Protein AF-A0A8T2KSL7-F1 (afdb_monomer)

Solvent-accessible surface area (backbone atoms only — not comparable to full-atom values): 16841 Å² total; per-residue (Å²): 129,83,79,73,50,65,48,75,27,77,45,75,67,45,47,53,53,37,51,78,67,63,36,45,74,36,62,51,46,41,26,44,71,48,88,28,58,67,26,35,48,29,31,31,74,92,48,35,54,57,31,41,45,75,50,64,26,68,47,74,61,50,46,53,21,39,51,73,52,65,38,47,72,48,98,51,56,54,30,55,72,49,86,28,48,63,30,31,51,28,37,29,67,67,87,54,89,44,49,54,31,29,71,46,67,43,47,42,63,44,66,83,59,45,47,62,42,47,75,68,68,33,46,59,50,40,40,52,49,27,42,74,43,92,25,49,61,17,36,50,31,40,29,53,78,60,73,48,26,39,37,47,69,43,56,39,69,52,63,88,51,41,32,61,38,45,71,73,44,38,44,71,40,48,45,53,41,41,40,71,35,89,59,91,46,63,58,20,33,46,31,36,26,45,28,68,55,74,66,45,59,57,80,72,84,70,88,58,97,68,95,58,96,59,92,66,85,82,64,71,98,77,37,21,20,31,41,46,71,46,69,26,65,46,72,68,44,47,53,51,39,49,75,68,58,36,46,74,33,93,34,68,39,36,53,64,93,60,90,54,59,18,32,49,28,36,25,64,26,77,63,70,51,28,37,51,65,40,68,30,68,39,68,66,44,49,49,45,30,48,77,68,69,48,52,59,39,88,56,65,48,18,91,69,33,52,43,29,31,43,36,47,72

Structure (mmCIF, N/CA/C/O backbone):
data_AF-A0A8T2KSL7-F1
#
_entry.id   AF-A0A8T2KSL7-F1
#
loop_
_atom_site.group_PDB
_atom_site.id
_atom_site.type_symbol
_atom_site.label_atom_id
_atom_site.label_alt_id
_atom_site.label_comp_id
_atom_site.label_asym_id
_atom_site.label_entity_id
_atom_site.label_seq_id
_atom_site.pdbx_PDB_ins_code
_atom_site.Cartn_x
_atom_site.Cartn_y
_atom_site.Cartn_z
_atom_site.occupancy
_atom_site.B_iso_or_equiv
_atom_site.auth_seq_id
_atom_site.auth_comp_id
_atom_site.auth_asym_id
_atom_site.auth_atom_id
_atom_site.pdbx_PDB_model_num
ATOM 1 N N . MET A 1 1 ? -23.878 15.851 11.763 1.00 43.25 1 MET A N 1
ATOM 2 C CA . MET A 1 1 ? -22.669 15.301 11.114 1.00 43.25 1 MET A CA 1
ATOM 3 C C . MET A 1 1 ? -22.841 13.797 11.059 1.00 43.25 1 MET A C 1
ATOM 5 O O . MET A 1 1 ? -23.191 13.226 12.086 1.00 43.25 1 MET A O 1
ATOM 9 N N . SER A 1 2 ? -22.699 13.174 9.890 1.00 61.59 2 SER A N 1
ATOM 10 C CA . SER A 1 2 ? -22.631 11.712 9.802 1.00 61.59 2 SER A CA 1
ATOM 11 C C . SER A 1 2 ? -21.403 11.228 10.573 1.00 61.59 2 SER A C 1
ATOM 13 O O . SER A 1 2 ? -20.347 11.852 10.492 1.00 61.59 2 SER A O 1
ATOM 15 N N . ASP A 1 3 ? -21.540 10.150 11.343 1.00 79.12 3 ASP A N 1
ATOM 16 C CA . ASP A 1 3 ? -20.379 9.518 11.975 1.00 79.12 3 ASP A CA 1
ATOM 17 C C . ASP A 1 3 ? -19.369 9.077 10.893 1.00 79.12 3 ASP A C 1
ATOM 19 O O . ASP A 1 3 ? -19.775 8.613 9.826 1.00 79.12 3 ASP A O 1
ATOM 23 N N . ALA A 1 4 ? -18.068 9.194 11.176 1.00 88.75 4 ALA A N 1
ATOM 24 C CA . ALA A 1 4 ? -17.005 8.745 10.272 1.00 88.75 4 ALA A CA 1
ATOM 25 C C . ALA A 1 4 ? -17.076 7.221 10.041 1.00 88.75 4 ALA A C 1
ATOM 27 O O . ALA A 1 4 ? -17.412 6.481 10.962 1.00 88.75 4 ALA A O 1
ATOM 28 N N . VAL A 1 5 ? -16.744 6.740 8.838 1.00 94.94 5 VAL A N 1
ATOM 29 C CA . VAL A 1 5 ? -16.884 5.310 8.486 1.00 94.94 5 VAL A CA 1
ATOM 30 C C . VAL A 1 5 ? -15.864 4.439 9.216 1.00 94.94 5 VAL A C 1
ATOM 32 O O . VAL A 1 5 ? -16.214 3.357 9.687 1.00 94.94 5 VAL A O 1
ATOM 35 N N . ILE A 1 6 ? -14.627 4.926 9.329 1.00 97.25 6 ILE A N 1
ATOM 36 C CA . ILE A 1 6 ? -13.526 4.283 10.051 1.00 97.25 6 ILE A CA 1
ATOM 37 C C . ILE A 1 6 ? -13.205 5.119 11.296 1.00 97.25 6 ILE A C 1
ATOM 39 O O . ILE A 1 6 ? -13.216 6.351 11.251 1.00 97.25 6 ILE A O 1
ATOM 43 N N . GLN A 1 7 ? -12.940 4.444 12.411 1.00 97.31 7 GLN A N 1
ATOM 44 C CA . GLN A 1 7 ? -12.563 5.020 13.701 1.00 97.31 7 GLN A CA 1
ATOM 45 C C . GLN A 1 7 ? -11.351 4.280 14.275 1.00 97.31 7 GLN A C 1
ATOM 47 O O . GLN A 1 7 ? -11.100 3.126 13.931 1.00 97.31 7 GLN A O 1
ATOM 52 N N . ILE A 1 8 ? -10.635 4.936 15.188 1.00 97.50 8 ILE A N 1
ATOM 53 C CA . ILE A 1 8 ? -9.489 4.365 15.901 1.00 97.50 8 ILE A CA 1
ATOM 54 C C . ILE A 1 8 ? -9.737 4.497 17.401 1.00 97.50 8 ILE A C 1
ATOM 56 O O . ILE A 1 8 ? -10.010 5.600 17.885 1.00 97.50 8 ILE A O 1
ATOM 60 N N . SER A 1 9 ? -9.662 3.389 18.140 1.00 96.88 9 SER A N 1
ATOM 61 C CA . SER A 1 9 ? -9.730 3.413 19.606 1.00 96.88 9 SER A CA 1
ATOM 62 C C . SER A 1 9 ? -8.332 3.490 20.197 1.00 96.88 9 SER A C 1
ATOM 64 O O . SER A 1 9 ? -7.480 2.688 19.827 1.00 96.88 9 SER A O 1
ATOM 66 N N . ILE A 1 10 ? -8.134 4.407 21.146 1.00 94.94 10 ILE A N 1
ATOM 67 C CA . ILE A 1 10 ? -6.888 4.559 21.924 1.00 94.94 10 ILE A CA 1
ATOM 68 C C . ILE A 1 10 ? -7.105 4.280 23.417 1.00 94.94 10 ILE A C 1
ATOM 70 O O . ILE A 1 10 ? -6.237 4.530 24.255 1.00 94.94 10 ILE A O 1
ATOM 74 N N . SER A 1 11 ? -8.315 3.850 23.771 1.00 94.50 11 SER A N 1
ATOM 75 C CA . SER A 1 11 ? -8.742 3.634 25.143 1.00 94.50 11 SER A CA 1
ATOM 76 C C . SER A 1 11 ? -9.906 2.639 25.206 1.00 94.50 11 SER A C 1
ATOM 78 O O . SER A 1 11 ? -10.684 2.544 24.250 1.00 94.50 11 SER A O 1
ATOM 80 N N . PRO A 1 12 ? -10.102 1.952 26.345 1.00 95.12 12 PRO A N 1
ATOM 81 C CA . PRO A 1 12 ? -11.282 1.115 26.559 1.00 95.12 12 PRO A CA 1
ATOM 82 C C . PRO A 1 12 ? -12.609 1.877 26.415 1.00 95.12 12 PRO A C 1
ATOM 84 O O . PRO A 1 12 ? -13.602 1.304 25.968 1.00 95.12 12 PRO A O 1
ATOM 87 N N . GLN A 1 13 ? -12.631 3.173 26.747 1.00 96.81 13 GLN A N 1
ATOM 88 C CA . GLN A 1 13 ? -13.811 4.030 26.594 1.00 96.81 13 GLN A CA 1
ATOM 89 C C . GLN A 1 13 ? -14.174 4.247 25.119 1.00 96.81 13 GLN A C 1
ATOM 91 O O . GLN A 1 13 ? -15.356 4.244 24.770 1.00 96.81 13 GLN A O 1
ATOM 96 N N . ASP A 1 14 ? -13.177 4.404 24.242 1.00 96.69 14 ASP A N 1
ATOM 97 C CA . ASP A 1 14 ? -13.413 4.465 22.797 1.00 96.69 14 ASP A CA 1
ATOM 98 C C . ASP A 1 14 ? -13.982 3.139 22.285 1.00 96.69 14 ASP A C 1
ATOM 100 O O . ASP A 1 14 ? -14.954 3.141 21.531 1.00 96.69 14 ASP A O 1
ATOM 104 N N . GLU A 1 15 ? -13.430 2.003 22.726 1.00 97.44 15 GLU A N 1
ATOM 105 C CA . GLU A 1 15 ? -13.948 0.690 22.337 1.00 97.44 15 GLU A CA 1
ATOM 106 C C . GLU A 1 15 ? -15.407 0.494 22.757 1.00 97.44 15 GLU A C 1
ATOM 108 O O . GLU A 1 15 ? -16.219 0.031 21.959 1.00 97.44 15 GLU A O 1
ATOM 113 N N . GLU A 1 16 ? -15.761 0.836 23.998 1.00 97.75 16 GLU A N 1
ATOM 114 C CA . GLU A 1 16 ? -17.141 0.751 24.485 1.00 97.75 16 GLU A CA 1
ATOM 115 C C . GLU A 1 16 ? -18.070 1.660 23.671 1.00 97.75 16 GLU A C 1
ATOM 117 O O . GLU A 1 16 ? -19.125 1.226 23.204 1.00 97.75 16 GLU A O 1
ATOM 122 N N . LYS A 1 17 ? -17.641 2.897 23.403 1.00 97.25 17 LYS A N 1
ATOM 123 C CA . LYS A 1 17 ? -18.367 3.838 22.543 1.00 97.25 17 LYS A CA 1
ATOM 124 C C . LYS A 1 17 ? -18.593 3.274 21.139 1.00 97.25 17 LYS A C 1
ATOM 126 O O . LYS A 1 17 ? -19.697 3.402 20.608 1.00 97.25 17 LYS A O 1
ATOM 131 N N . PHE A 1 18 ? -17.578 2.678 20.517 1.00 97.38 18 PHE A N 1
ATOM 132 C CA . PHE A 1 18 ? -17.686 2.128 19.164 1.00 97.38 18 PHE A CA 1
ATOM 133 C C . PHE A 1 18 ? -18.536 0.857 19.126 1.00 97.38 18 PHE A C 1
ATOM 135 O O . PHE A 1 18 ? -19.370 0.729 18.226 1.00 97.38 18 PHE A O 1
ATOM 142 N N . LYS A 1 19 ? -18.439 -0.012 20.141 1.00 97.19 19 LYS A N 1
ATOM 143 C CA . LYS A 1 19 ? -19.351 -1.156 20.332 1.00 97.19 19 LYS A CA 1
ATOM 144 C C . 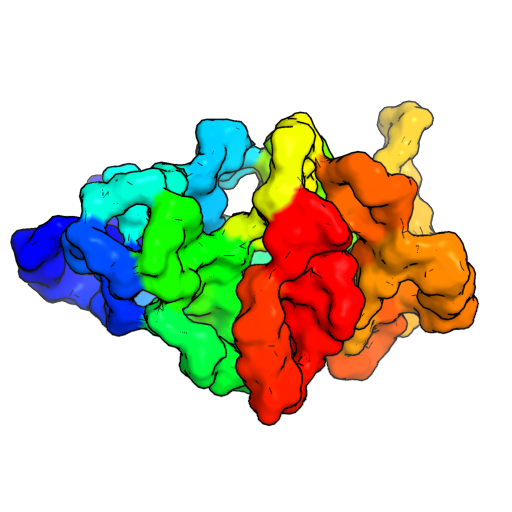LYS A 1 19 ? -20.807 -0.696 20.439 1.00 97.19 19 LYS A C 1
ATOM 146 O O . LYS A 1 19 ? -21.657 -1.204 19.712 1.00 97.19 19 LYS A O 1
ATOM 151 N N . ASN A 1 20 ? -21.083 0.316 21.264 1.00 97.06 20 ASN A N 1
ATOM 152 C CA . ASN A 1 20 ? -22.430 0.875 21.449 1.00 97.06 20 ASN A CA 1
ATOM 153 C C . ASN A 1 20 ? -22.981 1.545 20.181 1.00 97.06 20 ASN A C 1
ATOM 155 O O . ASN A 1 20 ? -24.191 1.646 20.008 1.00 97.06 20 ASN A O 1
ATOM 159 N N . LYS A 1 21 ? -22.098 1.989 19.281 1.00 96.12 21 LYS A N 1
ATOM 160 C CA . LYS A 1 21 ? -22.448 2.518 17.956 1.00 96.12 21 LYS A CA 1
ATOM 161 C C . LYS A 1 21 ? -22.409 1.462 16.840 1.00 96.12 21 LYS A C 1
ATOM 163 O O . LYS A 1 21 ? -22.437 1.837 15.670 1.00 96.12 21 LYS A O 1
ATOM 168 N N . HIS A 1 22 ? -22.341 0.176 17.190 1.00 96.19 22 HIS A N 1
ATOM 169 C CA . HIS A 1 22 ? -22.345 -0.962 16.264 1.00 96.19 22 HIS A CA 1
ATOM 170 C C . HIS A 1 22 ? -21.201 -0.976 15.237 1.00 96.19 22 HIS A C 1
ATOM 172 O O . HIS A 1 22 ? -21.341 -1.532 14.148 1.00 96.19 22 HIS A O 1
ATOM 178 N N . TYR A 1 23 ? -20.044 -0.406 15.579 1.00 98.06 23 TYR A N 1
ATOM 179 C CA . TYR A 1 23 ? -18.849 -0.585 14.760 1.00 98.06 23 TYR A CA 1
ATOM 180 C C . TYR A 1 23 ? -18.320 -2.016 14.884 1.00 98.06 23 TYR A C 1
ATOM 182 O O . TYR A 1 23 ? -18.341 -2.631 15.952 1.00 98.06 23 TYR A O 1
ATOM 190 N N . THR A 1 24 ? -17.772 -2.518 13.785 1.00 97.75 24 THR A N 1
ATOM 191 C CA . THR A 1 24 ? -17.033 -3.776 13.735 1.00 97.75 24 THR A CA 1
ATOM 192 C C . THR A 1 24 ? -15.571 -3.514 14.067 1.00 97.75 24 THR A C 1
ATOM 194 O O . THR A 1 24 ? -14.940 -2.651 13.459 1.00 97.75 24 THR A O 1
ATOM 197 N N . LYS A 1 25 ? -15.036 -4.261 15.035 1.00 98.06 25 LYS A N 1
ATOM 198 C CA . LYS A 1 25 ? -13.620 -4.223 15.407 1.00 98.06 25 LYS A CA 1
ATOM 199 C C . LYS A 1 25 ? -12.789 -5.029 14.414 1.00 98.06 25 LYS A C 1
ATOM 201 O O . LYS A 1 25 ? -13.089 -6.203 14.196 1.00 98.06 25 LYS A O 1
ATOM 206 N N . VAL A 1 26 ? -11.720 -4.444 13.891 1.00 98.12 26 VAL A N 1
ATOM 207 C CA . VAL A 1 26 ? -10.671 -5.184 13.183 1.00 98.12 26 VAL A CA 1
ATOM 208 C C . VAL A 1 26 ? -9.746 -5.801 14.231 1.00 98.12 26 VAL A C 1
ATOM 210 O O . VAL A 1 26 ? -9.319 -5.121 15.161 1.00 98.12 26 VAL A O 1
ATOM 213 N N . GLN A 1 27 ? -9.484 -7.104 14.134 1.00 96.62 27 GLN A N 1
ATOM 214 C CA . GLN A 1 27 ? -8.556 -7.770 15.052 1.00 96.62 27 GLN A CA 1
ATOM 215 C C . GLN A 1 27 ? -7.112 -7.429 14.681 1.00 96.62 27 GLN A C 1
ATOM 217 O O . GLN A 1 27 ? -6.788 -7.418 13.496 1.00 96.62 27 GLN A O 1
ATOM 222 N N . GLY A 1 28 ? -6.276 -7.209 15.697 1.00 94.94 28 GLY A N 1
ATOM 223 C CA . GLY A 1 28 ? -4.876 -6.800 15.567 1.00 94.94 28 GLY A CA 1
ATOM 224 C C . GLY A 1 28 ? -4.630 -5.458 16.253 1.00 94.94 28 GLY A C 1
ATOM 225 O O . GLY A 1 28 ? -5.373 -4.505 16.026 1.00 94.94 28 GLY A O 1
ATOM 226 N N . ASP A 1 29 ? -3.622 -5.415 17.122 1.00 95.25 29 ASP A N 1
ATOM 227 C CA . ASP A 1 29 ? -3.149 -4.185 17.758 1.00 95.25 29 ASP A CA 1
ATOM 228 C C . ASP A 1 29 ? -2.164 -3.481 16.826 1.00 95.25 29 ASP A C 1
ATOM 230 O O . ASP A 1 29 ? -1.177 -4.086 16.408 1.00 95.25 29 ASP A O 1
ATOM 234 N N . LEU A 1 30 ? -2.440 -2.218 16.502 1.00 95.38 30 LEU A N 1
ATOM 235 C CA . LEU A 1 30 ? -1.587 -1.424 15.624 1.00 95.38 30 LEU A CA 1
ATOM 236 C C . LEU A 1 30 ? -0.197 -1.176 16.215 1.00 95.38 30 LEU A C 1
ATOM 238 O O . LEU A 1 30 ? 0.737 -1.050 15.441 1.00 95.38 30 LEU A O 1
ATOM 242 N N . ASN A 1 31 ? -0.073 -1.181 17.547 1.00 94.38 31 ASN A N 1
ATOM 243 C CA . ASN A 1 31 ? 1.183 -0.990 18.277 1.00 94.38 31 ASN A CA 1
ATOM 244 C C . ASN A 1 31 ? 1.775 -2.317 18.787 1.00 94.38 31 ASN A C 1
ATOM 246 O O . ASN A 1 31 ? 2.587 -2.323 19.719 1.00 94.38 31 ASN A O 1
ATOM 250 N N . SER A 1 32 ? 1.351 -3.459 18.231 1.00 94.38 32 SER A N 1
ATOM 251 C CA . SER A 1 32 ? 1.818 -4.781 18.665 1.00 94.38 32 SER A CA 1
ATOM 252 C C . SER A 1 32 ? 3.346 -4.871 18.639 1.00 94.38 32 SER A C 1
ATOM 254 O O . SER A 1 32 ? 3.976 -4.441 17.683 1.00 94.38 32 SER A O 1
ATOM 256 N N . GLY A 1 33 ? 3.952 -5.439 19.681 1.00 92.50 33 GLY A N 1
ATOM 257 C CA . GLY A 1 33 ? 5.413 -5.561 19.783 1.00 92.50 33 GLY A CA 1
ATOM 258 C C . GLY A 1 33 ? 6.137 -4.287 20.235 1.00 92.50 33 GLY A C 1
ATOM 259 O O . GLY A 1 33 ? 7.343 -4.333 20.445 1.00 92.50 33 GLY A O 1
ATOM 260 N N . THR A 1 34 ? 5.427 -3.177 20.454 1.00 93.69 34 THR A N 1
ATOM 261 C CA . THR A 1 34 ? 6.002 -1.928 20.983 1.00 93.69 34 THR A CA 1
ATOM 262 C C . THR A 1 34 ? 5.675 -1.727 22.471 1.00 93.69 34 THR A C 1
ATOM 264 O O . THR A 1 34 ? 4.937 -2.499 23.086 1.00 93.69 34 THR A O 1
ATOM 267 N N . SER A 1 35 ? 6.204 -0.652 23.065 1.00 89.44 35 SER A N 1
ATOM 268 C CA . SER A 1 35 ? 5.812 -0.156 24.395 1.00 89.44 35 SER A CA 1
ATOM 269 C C . SER A 1 35 ? 4.546 0.720 24.381 1.00 89.44 35 SER A C 1
ATOM 271 O O . SER A 1 35 ? 4.087 1.159 25.442 1.00 89.44 35 SER A O 1
ATOM 273 N N . GLY A 1 36 ? 3.987 0.985 23.195 1.00 88.94 36 GLY A N 1
ATOM 274 C CA . GLY A 1 36 ? 2.805 1.811 22.991 1.00 88.94 36 GLY A CA 1
ATOM 275 C C . GLY A 1 36 ? 1.537 1.199 23.582 1.00 88.94 36 GLY A C 1
ATOM 276 O O . GLY A 1 36 ? 1.450 0.011 23.892 1.00 88.94 36 GLY A O 1
ATOM 277 N N . LYS A 1 37 ? 0.507 2.034 23.755 1.00 91.62 37 LYS A N 1
ATOM 278 C CA . LYS A 1 37 ? -0.811 1.540 24.179 1.00 91.62 37 LYS A CA 1
ATOM 279 C C . LYS A 1 37 ? -1.514 0.851 23.011 1.00 91.62 37 LYS A C 1
ATOM 281 O O . LYS A 1 37 ? -1.344 1.309 21.880 1.00 91.62 37 LYS A O 1
ATOM 286 N N . PRO A 1 38 ? -2.386 -0.137 23.280 1.00 92.69 38 PRO A N 1
ATOM 287 C CA . PRO A 1 38 ? -3.145 -0.775 22.223 1.00 92.69 38 PRO A CA 1
ATOM 288 C C . PRO A 1 38 ? -3.978 0.218 21.419 1.00 92.69 38 PRO A C 1
ATOM 290 O O . PRO A 1 38 ? -4.711 1.040 21.984 1.00 92.69 38 PRO A O 1
ATOM 293 N N . MET A 1 39 ? -3.883 0.110 20.099 1.00 95.62 39 MET A N 1
ATOM 294 C CA . MET A 1 39 ? -4.656 0.902 19.151 1.00 95.62 39 MET A CA 1
ATOM 295 C C . MET A 1 39 ? -5.363 -0.026 18.174 1.00 95.62 39 MET A C 1
ATOM 297 O O . MET A 1 39 ? -4.756 -0.933 17.620 1.00 95.62 39 MET A O 1
ATOM 301 N N . LEU A 1 40 ? -6.669 0.173 17.977 1.00 97.62 40 LEU A N 1
ATOM 302 C CA . LEU A 1 40 ? -7.500 -0.751 17.194 1.00 97.62 40 LEU A CA 1
ATOM 303 C C . LEU A 1 40 ? -8.320 0.007 16.154 1.00 97.62 40 LEU A C 1
ATOM 305 O O . LEU A 1 40 ? -8.849 1.088 16.433 1.00 97.62 40 LEU A O 1
ATOM 309 N N . ILE A 1 41 ? -8.466 -0.594 14.972 1.00 98.19 41 ILE A N 1
ATOM 310 C CA . ILE A 1 41 ? -9.305 -0.074 13.889 1.00 98.19 41 ILE A CA 1
ATOM 311 C C . ILE A 1 41 ? -10.740 -0.570 14.063 1.00 98.19 41 ILE A C 1
ATOM 313 O O . ILE A 1 41 ? -10.992 -1.740 14.357 1.00 98.19 41 ILE A O 1
ATOM 317 N N . TRP A 1 42 ? -11.692 0.327 13.832 1.00 98.31 42 TRP A N 1
ATOM 318 C CA . TRP A 1 42 ? -13.125 0.061 13.864 1.00 98.31 42 TRP A CA 1
ATOM 319 C C . TRP A 1 42 ? -13.779 0.594 12.593 1.00 98.31 42 TRP A C 1
ATOM 321 O O . TRP A 1 42 ? -13.425 1.678 12.134 1.00 98.31 42 TRP A O 1
ATOM 331 N N . TYR A 1 43 ? -14.765 -0.113 12.041 1.00 97.44 43 TYR A N 1
ATOM 332 C CA . TYR A 1 43 ? -15.502 0.362 10.865 1.00 97.44 43 TYR A CA 1
ATOM 333 C C . TYR A 1 43 ? -17.011 0.101 10.947 1.00 97.44 43 TYR A C 1
ATOM 335 O O . TYR A 1 43 ? -17.454 -0.871 11.560 1.00 97.44 43 TYR A O 1
ATOM 343 N N . LYS A 1 44 ? -17.817 0.955 10.306 1.00 95.12 44 LYS A N 1
ATOM 344 C CA . LYS A 1 44 ? -19.251 0.699 10.076 1.00 95.12 44 LYS A CA 1
ATOM 345 C C . LYS A 1 44 ? -19.434 -0.189 8.855 1.00 95.12 44 LYS A C 1
ATOM 347 O O . LYS A 1 44 ? -19.139 0.232 7.738 1.00 95.12 44 LYS A O 1
ATOM 352 N N . LYS A 1 45 ? -19.907 -1.420 9.054 1.00 92.69 45 LYS A N 1
ATOM 353 C CA . LYS A 1 45 ? -19.994 -2.430 7.987 1.00 92.69 45 LYS A CA 1
ATOM 354 C C . LYS A 1 45 ? -20.941 -2.011 6.864 1.00 92.69 45 LYS A C 1
ATOM 356 O O . LYS A 1 45 ? -20.634 -2.210 5.694 1.00 92.69 45 LYS A O 1
ATOM 361 N N . GLU A 1 46 ? -22.053 -1.385 7.220 1.00 90.88 46 GLU A N 1
ATOM 362 C CA . GLU A 1 46 ? -23.057 -0.854 6.301 1.00 90.88 46 GLU A CA 1
ATOM 363 C C . GLU A 1 46 ? -22.534 0.301 5.435 1.00 90.88 46 GLU A C 1
ATOM 365 O O . GLU A 1 46 ? -23.000 0.483 4.313 1.00 90.88 46 GLU A O 1
ATOM 370 N N . SER A 1 47 ? -21.532 1.039 5.924 1.00 93.00 47 SER A N 1
ATOM 371 C CA . SER A 1 47 ? -20.952 2.190 5.225 1.00 93.00 47 SER A CA 1
ATOM 372 C C . SER A 1 47 ? -19.594 1.897 4.592 1.00 93.00 47 SER A C 1
ATOM 374 O O . SER A 1 47 ? -19.141 2.686 3.774 1.00 93.00 47 SER A O 1
ATOM 376 N N . LEU A 1 48 ? -18.931 0.782 4.920 1.00 93.31 48 LEU A N 1
ATOM 377 C CA . LEU A 1 48 ? -17.576 0.498 4.427 1.00 93.31 48 LEU A CA 1
ATOM 378 C C . LEU A 1 48 ? -17.512 0.456 2.894 1.00 93.31 48 LEU A C 1
ATOM 380 O O . LEU A 1 48 ? -16.551 0.946 2.311 1.00 93.31 48 LEU A O 1
ATOM 384 N N . SER A 1 49 ? -18.577 -0.026 2.248 1.00 89.88 49 SER A N 1
ATOM 385 C CA . SER A 1 49 ? -18.680 -0.084 0.784 1.00 89.88 49 SER A CA 1
ATOM 386 C C . SER A 1 49 ? -18.664 1.283 0.086 1.00 89.88 49 SER A C 1
ATOM 388 O O . SER A 1 49 ? -18.415 1.341 -1.121 1.00 89.88 49 SER A O 1
ATOM 390 N N . SER A 1 50 ? -18.885 2.382 0.820 1.00 92.12 50 SER A N 1
ATOM 391 C CA . SER A 1 50 ? -18.719 3.733 0.283 1.00 92.12 50 SER A CA 1
ATOM 392 C C . SER A 1 50 ? -17.254 4.162 0.226 1.00 92.12 50 SER A C 1
ATOM 394 O O . SER A 1 50 ? -16.948 5.151 -0.432 1.00 92.12 50 SER A O 1
ATOM 396 N N . ILE A 1 51 ? -16.342 3.466 0.908 1.00 95.62 51 ILE A N 1
ATOM 397 C CA . ILE A 1 51 ? -14.907 3.749 0.885 1.00 95.62 51 ILE A CA 1
ATOM 398 C C . ILE A 1 51 ? -14.249 2.875 -0.177 1.00 95.62 51 ILE A C 1
ATOM 400 O O . ILE A 1 51 ? -14.517 1.678 -0.287 1.00 95.62 51 ILE A O 1
ATOM 404 N N . ASN A 1 52 ? -13.365 3.474 -0.962 1.00 94.75 52 ASN A N 1
ATOM 405 C CA . ASN A 1 52 ? -12.627 2.789 -2.027 1.00 94.75 52 ASN A CA 1
ATOM 406 C C . ASN A 1 52 ? -11.118 3.061 -1.963 1.00 94.75 52 ASN A C 1
ATOM 408 O O . ASN A 1 52 ? -10.337 2.282 -2.522 1.00 94.75 52 ASN A O 1
ATOM 412 N N . ARG A 1 53 ? -10.698 4.097 -1.219 1.00 95.88 53 ARG A N 1
ATOM 413 C CA . ARG A 1 53 ? -9.288 4.407 -0.968 1.00 95.88 53 ARG A CA 1
ATOM 414 C C . ARG A 1 53 ? -8.994 4.559 0.510 1.00 95.88 53 ARG A C 1
ATOM 416 O O . ARG A 1 53 ? -9.706 5.273 1.214 1.00 95.88 53 ARG A O 1
ATOM 423 N N . ILE A 1 54 ? -7.902 3.932 0.926 1.00 98.12 54 ILE A N 1
ATOM 424 C CA . ILE A 1 54 ? -7.219 4.177 2.191 1.00 98.12 54 ILE A CA 1
ATOM 425 C C . ILE A 1 54 ? -5.768 4.518 1.846 1.00 98.12 54 ILE A C 1
ATOM 427 O O . ILE A 1 54 ? -5.187 3.909 0.946 1.00 98.12 54 ILE A O 1
ATOM 431 N N . GLN A 1 55 ? -5.232 5.531 2.513 1.00 98.31 55 GLN A N 1
ATOM 432 C CA . GLN A 1 55 ? -3.858 6.008 2.388 1.00 98.31 55 GLN A CA 1
ATOM 433 C C . GLN A 1 55 ? -3.336 6.358 3.782 1.00 98.31 55 GLN A C 1
ATOM 435 O O . GLN A 1 55 ? -4.118 6.592 4.710 1.00 98.31 55 GLN A O 1
ATOM 440 N N . PHE A 1 56 ? -2.024 6.426 3.922 1.00 98.44 56 PHE A N 1
ATOM 441 C CA . PHE A 1 56 ? -1.352 6.817 5.149 1.00 98.44 56 PHE A CA 1
ATOM 442 C C . PHE A 1 56 ? -0.460 8.026 4.914 1.00 98.44 56 PHE A C 1
ATOM 444 O O . PHE A 1 56 ? -0.020 8.301 3.799 1.00 98.44 56 PHE A O 1
ATOM 451 N N . SER A 1 57 ? -0.186 8.761 5.983 1.00 98.12 57 SER A N 1
ATOM 452 C CA . SER A 1 57 ? 0.819 9.819 5.989 1.00 98.12 57 SER A CA 1
ATOM 453 C C . SER A 1 57 ? 1.728 9.655 7.193 1.00 98.12 57 SER A C 1
ATOM 455 O O . SER A 1 57 ? 1.230 9.545 8.310 1.00 98.12 57 SER A O 1
ATOM 457 N N . PHE A 1 58 ? 3.034 9.713 6.957 1.00 95.88 58 PHE A N 1
ATOM 458 C CA . PHE A 1 58 ? 4.073 9.785 7.992 1.00 95.88 58 PHE A CA 1
ATOM 459 C C . PHE A 1 58 ? 4.994 11.002 7.803 1.00 95.88 58 PHE A C 1
ATOM 461 O O . PHE A 1 58 ? 6.008 11.147 8.479 1.00 95.88 58 PHE A O 1
ATOM 468 N N . ARG A 1 59 ? 4.640 11.895 6.867 1.00 94.12 59 ARG A N 1
ATOM 469 C CA . ARG A 1 59 ? 5.311 13.176 6.624 1.00 94.12 59 ARG A CA 1
ATOM 470 C C . ARG A 1 59 ? 4.289 14.282 6.348 1.00 94.12 59 ARG A C 1
ATOM 472 O O . ARG A 1 59 ? 3.268 13.993 5.715 1.00 94.12 59 ARG A O 1
ATOM 479 N N . PRO A 1 60 ? 4.565 15.541 6.737 1.00 94.94 60 PRO A N 1
ATOM 480 C CA . PRO A 1 60 ? 3.675 16.672 6.464 1.00 94.94 60 PRO A CA 1
ATOM 481 C C . PRO A 1 60 ? 3.337 16.865 4.977 1.00 94.94 60 PRO A C 1
ATOM 483 O O . PRO A 1 60 ? 2.214 17.228 4.635 1.00 94.94 60 PRO A O 1
ATOM 486 N N . GLU A 1 61 ? 4.275 16.589 4.072 1.00 95.44 61 GLU A N 1
ATOM 487 C CA . GLU A 1 61 ? 4.078 16.741 2.628 1.00 95.44 61 GLU A CA 1
ATOM 488 C C . GLU A 1 61 ? 3.057 15.738 2.072 1.00 95.44 61 GLU A C 1
ATOM 490 O O . GLU A 1 61 ? 2.264 16.086 1.196 1.00 95.44 61 GLU A O 1
ATOM 495 N N . MET A 1 62 ? 3.014 14.523 2.631 1.00 96.88 62 MET A N 1
ATOM 496 C CA . MET A 1 62 ? 1.995 13.526 2.286 1.00 96.88 62 MET A CA 1
ATOM 497 C C . MET A 1 62 ? 0.604 14.001 2.723 1.00 96.88 62 MET A C 1
ATOM 499 O O . MET A 1 62 ? -0.365 13.821 1.985 1.00 96.88 62 MET A O 1
ATOM 503 N N . GLU A 1 63 ? 0.498 14.630 3.902 1.00 97.81 63 GLU A N 1
ATOM 504 C CA . GLU A 1 63 ? -0.765 15.203 4.388 1.00 97.81 63 GLU A CA 1
ATOM 505 C C . GLU A 1 63 ? -1.271 16.325 3.481 1.00 97.81 63 GLU A C 1
ATOM 507 O O . GLU A 1 63 ? -2.474 16.411 3.226 1.00 97.81 63 GLU A O 1
ATOM 512 N N . ALA A 1 64 ? -0.368 17.167 2.969 1.00 97.31 64 ALA A N 1
ATOM 513 C CA . ALA A 1 64 ? -0.723 18.252 2.060 1.00 97.31 64 ALA A CA 1
ATOM 514 C C . ALA A 1 64 ? -1.363 17.718 0.767 1.00 97.31 64 ALA A C 1
ATOM 516 O O . ALA A 1 64 ? -2.425 18.202 0.368 1.00 97.31 64 ALA A O 1
ATOM 517 N N . GLY A 1 65 ? -0.768 16.685 0.156 1.00 97.00 65 GLY A N 1
ATOM 518 C CA . GLY A 1 65 ? -1.313 16.034 -1.040 1.00 97.00 65 GLY A CA 1
ATOM 519 C C . GLY A 1 65 ? -2.670 15.366 -0.792 1.00 97.00 65 GLY A C 1
ATOM 520 O O . GLY A 1 65 ? -3.614 15.565 -1.557 1.00 97.00 65 GLY A O 1
ATOM 521 N N . LEU A 1 66 ? -2.804 14.628 0.315 1.00 98.06 66 LEU A N 1
ATOM 522 C CA . LEU A 1 66 ? -4.054 13.954 0.694 1.00 98.06 66 LEU A CA 1
ATOM 523 C C . LEU A 1 66 ? -5.180 14.949 1.013 1.00 98.06 66 LEU A C 1
ATOM 525 O O . LEU A 1 66 ? -6.315 14.761 0.570 1.00 98.06 66 LEU A O 1
ATOM 529 N N . THR A 1 67 ? -4.861 16.036 1.718 1.00 97.88 67 THR A N 1
ATOM 530 C CA . THR A 1 67 ? -5.807 17.122 2.018 1.00 97.88 67 THR A CA 1
ATOM 531 C C . THR A 1 67 ? -6.288 17.790 0.735 1.00 97.88 67 THR A C 1
ATOM 533 O O . THR A 1 67 ? -7.491 17.955 0.538 1.00 97.88 67 THR A O 1
ATOM 536 N N . ALA A 1 68 ? -5.366 18.137 -0.166 1.00 97.44 68 ALA A N 1
ATOM 537 C CA . ALA A 1 68 ? -5.701 18.758 -1.446 1.00 97.44 68 ALA A CA 1
ATOM 538 C C . ALA A 1 68 ? -6.518 17.827 -2.363 1.00 97.44 68 ALA A C 1
ATOM 540 O O . ALA A 1 68 ? -7.317 18.307 -3.167 1.00 97.44 68 ALA A O 1
ATOM 541 N N . ALA A 1 69 ? -6.366 16.509 -2.212 1.00 96.12 69 ALA A N 1
ATOM 542 C CA . ALA A 1 69 ? -7.164 15.490 -2.892 1.00 96.12 69 ALA A CA 1
ATOM 543 C C . ALA A 1 69 ? -8.477 15.127 -2.159 1.00 96.12 69 ALA A C 1
ATOM 545 O O . ALA A 1 69 ? -9.165 14.196 -2.571 1.00 96.12 69 ALA A O 1
ATOM 546 N N . ASN A 1 70 ? -8.858 15.863 -1.106 1.00 95.94 70 ASN A N 1
ATOM 547 C CA . ASN A 1 70 ? -10.092 15.680 -0.326 1.00 95.94 70 ASN A CA 1
ATOM 548 C C . ASN A 1 70 ? -10.215 14.335 0.412 1.00 95.94 70 ASN A C 1
ATOM 550 O O . ASN A 1 70 ? -11.326 13.861 0.670 1.00 95.94 70 ASN A O 1
ATOM 554 N N . PHE A 1 71 ? -9.096 13.721 0.798 1.00 97.38 71 PHE A N 1
ATOM 555 C CA . PHE A 1 71 ? -9.146 12.598 1.726 1.00 97.38 71 PH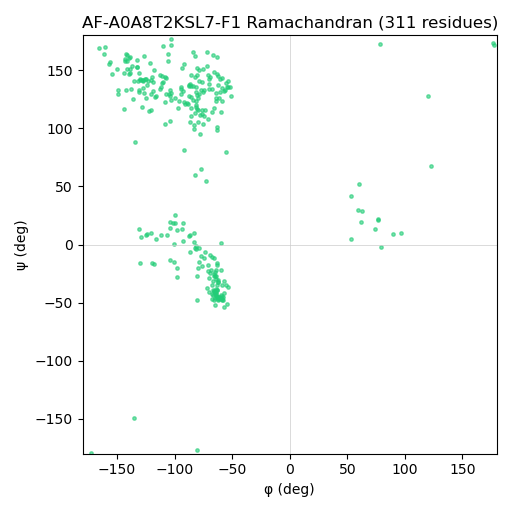E A CA 1
ATOM 556 C C . PHE A 1 71 ? -9.567 13.067 3.122 1.00 97.38 71 PHE A C 1
ATOM 558 O O . PHE A 1 71 ? -9.173 14.131 3.601 1.00 97.38 71 PHE A O 1
ATOM 565 N N . PHE A 1 72 ? -10.334 12.233 3.816 1.00 96.81 72 PHE A N 1
ATOM 566 C CA . PHE A 1 72 ? -10.700 12.451 5.206 1.00 96.81 72 PHE A CA 1
ATOM 567 C C . PHE A 1 72 ? -9.609 11.900 6.132 1.00 96.81 72 PHE A C 1
ATOM 569 O O . PHE A 1 72 ? -9.375 10.689 6.153 1.00 96.81 72 PHE A O 1
ATOM 576 N N . LYS A 1 73 ? -8.976 12.778 6.923 1.00 97.75 73 LYS A N 1
ATOM 577 C CA . LYS A 1 73 ? -8.021 12.402 7.976 1.00 97.75 73 LYS A CA 1
ATOM 578 C C . LYS A 1 73 ? -8.752 11.840 9.190 1.00 97.75 73 LYS A C 1
ATOM 580 O O . LYS A 1 73 ? -9.653 12.487 9.725 1.00 97.75 73 LYS A O 1
ATOM 585 N N . ILE A 1 74 ? -8.306 10.699 9.702 1.00 97.31 74 ILE A N 1
ATOM 586 C CA . ILE A 1 74 ? -8.588 10.328 11.089 1.00 97.31 74 ILE A CA 1
ATOM 587 C C . ILE A 1 74 ? -7.516 10.969 11.964 1.00 97.31 74 ILE A C 1
ATOM 589 O O . ILE A 1 74 ? -6.355 10.569 11.924 1.00 97.31 74 ILE A O 1
ATOM 593 N N . ASP A 1 75 ? -7.908 11.963 12.759 1.00 95.56 75 ASP A N 1
ATOM 594 C CA . ASP A 1 75 ? -6.997 12.734 13.612 1.00 95.56 75 ASP A CA 1
ATOM 595 C C . ASP A 1 75 ? -6.586 11.956 14.879 1.00 95.56 75 ASP A C 1
ATOM 597 O O . ASP A 1 75 ? -6.976 12.260 16.010 1.00 95.56 75 ASP A O 1
ATOM 601 N N . LYS A 1 76 ? -5.862 10.856 14.657 1.00 95.69 76 LYS A N 1
ATOM 602 C CA . LYS A 1 76 ? -5.276 9.965 15.659 1.00 95.69 76 LYS A CA 1
ATOM 603 C C . LYS A 1 76 ? -3.929 9.480 15.133 1.00 95.69 76 LYS A C 1
ATOM 605 O O . LYS A 1 76 ? -3.895 8.785 14.122 1.00 95.69 76 LYS A O 1
ATOM 610 N N . ASN A 1 77 ? -2.848 9.827 15.831 1.00 95.44 77 ASN A N 1
ATOM 611 C CA . ASN A 1 77 ? -1.535 9.249 15.555 1.00 95.44 77 ASN A CA 1
ATOM 612 C C . ASN A 1 77 ? -1.574 7.752 15.894 1.00 95.44 77 ASN A C 1
ATOM 614 O O . ASN A 1 77 ? -1.805 7.410 17.053 1.00 95.44 77 ASN A O 1
ATOM 618 N N . LEU A 1 78 ? -1.367 6.889 14.899 1.00 95.75 78 LEU A N 1
ATOM 619 C CA . LEU A 1 78 ? -1.430 5.433 15.042 1.00 95.75 78 LEU A CA 1
ATOM 620 C C . LEU A 1 78 ? -0.287 4.856 15.886 1.00 95.75 78 LEU A C 1
ATOM 622 O O . LEU A 1 78 ? -0.483 3.819 16.503 1.00 95.75 78 LEU A O 1
ATOM 626 N N . ASN A 1 79 ? 0.822 5.587 15.998 1.00 94.25 79 ASN A N 1
ATOM 627 C CA . ASN A 1 79 ? 1.996 5.258 16.809 1.00 94.25 79 ASN A CA 1
ATOM 628 C C . ASN A 1 79 ? 2.021 6.012 18.152 1.00 94.25 79 ASN A C 1
ATOM 630 O O . ASN A 1 79 ? 3.075 6.188 18.770 1.00 94.25 79 ASN A O 1
ATOM 634 N N . ALA A 1 80 ? 0.882 6.543 18.614 1.00 92.19 80 ALA A N 1
ATOM 635 C CA . ALA A 1 80 ? 0.845 7.366 19.820 1.00 92.19 80 ALA A CA 1
ATOM 636 C C . ALA A 1 80 ? 1.369 6.612 21.058 1.00 92.19 80 ALA A C 1
ATOM 638 O O . ALA A 1 80 ? 0.824 5.587 21.466 1.00 92.19 80 ALA A O 1
ATOM 639 N N . GLY A 1 81 ? 2.380 7.188 21.714 1.00 89.69 81 GLY A N 1
ATOM 640 C CA . GLY A 1 81 ? 3.023 6.588 22.886 1.00 89.69 81 GLY A CA 1
ATOM 641 C C . GLY A 1 81 ? 4.209 5.679 22.560 1.00 89.69 81 GLY A C 1
ATOM 642 O O . GLY A 1 81 ? 4.708 5.027 23.470 1.00 89.69 81 GLY A O 1
ATOM 643 N N . THR A 1 82 ? 4.651 5.657 21.303 1.00 92.88 82 THR A N 1
ATOM 644 C CA . THR A 1 82 ? 5.928 5.077 20.865 1.00 92.88 82 THR A CA 1
ATOM 645 C C . THR A 1 82 ? 6.892 6.191 20.434 1.00 92.88 82 THR A C 1
ATOM 647 O O . THR A 1 82 ? 6.479 7.346 20.297 1.00 92.88 82 THR A O 1
ATOM 650 N N . ASP A 1 83 ? 8.155 5.836 20.187 1.00 91.19 83 ASP A N 1
ATOM 651 C CA . ASP A 1 83 ? 9.171 6.735 19.616 1.00 91.19 83 ASP A CA 1
ATOM 652 C C . ASP A 1 83 ? 9.178 6.736 18.068 1.00 91.19 83 ASP A C 1
ATOM 654 O O . ASP A 1 83 ? 10.064 7.332 17.454 1.00 91.19 83 ASP A O 1
ATOM 658 N N . GLY A 1 84 ? 8.201 6.071 17.432 1.00 92.88 84 GLY A N 1
ATOM 659 C CA . GLY A 1 84 ? 8.109 5.933 15.978 1.00 92.88 84 GLY A CA 1
ATOM 660 C C . GLY A 1 84 ? 7.523 7.137 15.243 1.00 92.88 84 GLY A C 1
ATOM 661 O O . GLY A 1 84 ? 7.172 8.168 15.827 1.00 92.88 84 GLY A O 1
ATOM 662 N N . ASP A 1 85 ? 7.386 6.986 13.923 1.00 94.50 85 ASP A N 1
ATOM 663 C CA . ASP A 1 85 ? 6.865 8.042 13.051 1.00 94.50 85 ASP A CA 1
ATOM 664 C C . ASP A 1 85 ? 5.411 8.383 13.424 1.00 94.50 85 ASP A C 1
ATOM 666 O O . ASP A 1 85 ? 4.628 7.511 13.804 1.00 94.50 85 ASP A O 1
ATOM 670 N N . GLN A 1 86 ? 5.007 9.649 13.272 1.00 95.88 86 GLN A N 1
ATOM 671 C CA . GLN A 1 86 ? 3.601 10.029 13.429 1.00 95.88 86 GLN A CA 1
ATOM 672 C C . GLN A 1 86 ? 2.800 9.588 12.205 1.00 95.88 86 GLN A C 1
ATOM 674 O O . GLN A 1 86 ? 2.863 10.232 11.160 1.00 95.88 86 GLN A O 1
ATOM 679 N N . ILE A 1 87 ? 2.031 8.510 12.342 1.00 97.69 87 ILE A N 1
ATOM 680 C CA . ILE A 1 87 ? 1.263 7.930 11.237 1.00 97.69 87 ILE A CA 1
ATOM 681 C C . ILE A 1 87 ? -0.208 8.301 11.380 1.00 97.69 87 ILE A C 1
ATOM 683 O O . ILE A 1 87 ? -0.801 8.125 12.443 1.00 97.69 87 ILE A O 1
ATOM 687 N N . PHE A 1 88 ? -0.829 8.758 10.295 1.00 98.38 88 PHE A N 1
ATOM 688 C CA . PHE A 1 88 ? -2.269 9.018 10.243 1.00 98.38 88 PHE A CA 1
ATOM 689 C C . PHE A 1 88 ? -2.931 8.229 9.117 1.00 98.38 88 PHE A C 1
ATOM 691 O O . PHE A 1 88 ? -2.384 8.121 8.020 1.00 98.38 88 PHE A O 1
ATOM 698 N N . LEU A 1 89 ? -4.131 7.706 9.390 1.00 98.56 89 LEU A N 1
ATOM 699 C CA . LEU A 1 89 ? -4.980 7.050 8.396 1.00 98.56 89 LEU A CA 1
ATOM 700 C C . LEU A 1 89 ? -5.857 8.081 7.688 1.00 98.56 89 LEU A C 1
ATOM 702 O O . LEU A 1 89 ? -6.505 8.916 8.326 1.00 98.56 89 LEU A O 1
ATOM 706 N N . TRP A 1 90 ? -5.948 7.940 6.372 1.00 98.56 90 TRP A N 1
ATOM 707 C CA . TRP A 1 90 ? -6.792 8.740 5.502 1.00 98.56 90 TRP A CA 1
ATOM 708 C C . TRP A 1 90 ? -7.683 7.836 4.670 1.00 98.56 90 TRP A C 1
ATOM 710 O O . TRP A 1 90 ? -7.250 6.779 4.212 1.00 98.56 90 TRP A O 1
ATOM 720 N N . TYR A 1 91 ? -8.923 8.247 4.435 1.00 97.50 91 TYR A N 1
ATOM 721 C CA . TYR A 1 91 ? -9.812 7.507 3.548 1.00 97.50 91 TYR A CA 1
ATOM 722 C C . TYR A 1 91 ? -10.670 8.428 2.690 1.00 97.50 91 TYR A C 1
ATOM 724 O O . TYR A 1 91 ? -10.905 9.586 3.029 1.00 97.50 91 TYR A O 1
ATOM 732 N N . MET A 1 92 ? -11.151 7.903 1.568 1.00 94.62 92 MET A N 1
ATOM 733 C CA . MET A 1 92 ? -11.998 8.648 0.643 1.00 94.62 92 MET A CA 1
ATOM 734 C C . MET A 1 92 ? -13.064 7.748 0.016 1.00 94.62 92 MET A C 1
ATOM 736 O O . MET A 1 92 ? -12.843 6.562 -0.250 1.00 94.62 92 MET A O 1
ATOM 740 N N . SER A 1 93 ? -14.217 8.357 -0.251 1.00 91.69 93 SER A N 1
ATOM 741 C CA . SER A 1 93 ? -15.215 7.863 -1.197 1.00 91.69 93 SER A CA 1
ATOM 742 C C . SER A 1 93 ? -14.934 8.471 -2.570 1.00 91.69 93 SER A C 1
ATOM 744 O O . SER A 1 93 ? -15.513 9.484 -2.950 1.00 91.69 93 SER A O 1
ATOM 746 N N . GLY A 1 94 ? -13.980 7.885 -3.286 1.00 80.19 94 GLY A N 1
ATOM 747 C CA . GLY A 1 94 ? -13.649 8.223 -4.665 1.00 80.19 94 GLY A CA 1
ATOM 748 C C . GLY A 1 94 ? -14.803 7.949 -5.629 1.00 80.19 94 GLY A C 1
ATOM 749 O O . GLY A 1 94 ? -15.744 7.218 -5.312 1.00 80.19 94 GLY A O 1
ATOM 750 N N . THR A 1 95 ? -14.736 8.576 -6.799 1.00 78.31 95 THR A N 1
ATOM 751 C CA . THR A 1 95 ? -15.804 8.589 -7.815 1.00 78.31 95 THR A CA 1
ATOM 752 C C . THR A 1 95 ? -15.310 8.210 -9.214 1.00 78.31 95 THR A C 1
ATOM 754 O O . THR A 1 95 ? -16.063 8.295 -10.181 1.00 78.31 95 THR A O 1
ATOM 757 N N . THR A 1 96 ? -14.049 7.799 -9.341 1.00 82.25 96 THR A N 1
ATOM 758 C CA . THR A 1 96 ? -13.436 7.411 -10.616 1.00 82.25 96 THR A CA 1
ATOM 759 C C . THR A 1 96 ? -13.784 5.968 -10.985 1.00 82.25 96 THR A C 1
ATOM 761 O O . THR A 1 96 ? -14.157 5.165 -10.135 1.00 82.25 96 THR A O 1
ATOM 764 N N . GLU A 1 97 ? -13.608 5.599 -12.255 1.00 81.56 97 GLU A N 1
ATOM 765 C CA . GLU A 1 97 ? -13.789 4.211 -12.715 1.00 81.56 97 GLU A CA 1
ATOM 766 C C . GLU A 1 97 ? -12.795 3.216 -12.080 1.00 81.56 97 GLU A C 1
ATOM 768 O O . GLU A 1 97 ? -13.033 2.009 -12.068 1.00 81.56 97 GLU A O 1
ATOM 773 N N . PHE A 1 98 ? -11.704 3.731 -11.508 1.00 85.38 98 PHE A N 1
ATOM 774 C CA . PHE A 1 98 ? -10.658 2.966 -10.830 1.00 85.38 98 PHE A CA 1
ATOM 775 C C . PHE A 1 98 ? -10.979 2.705 -9.345 1.00 85.38 98 PHE A C 1
ATOM 777 O O . PHE A 1 98 ? -10.257 1.977 -8.660 1.00 85.38 98 PHE A O 1
ATOM 784 N N . ASP A 1 99 ? -12.064 3.295 -8.832 1.00 89.50 99 ASP A N 1
ATOM 785 C CA . ASP A 1 99 ? -12.474 3.194 -7.437 1.00 89.50 99 ASP A CA 1
ATOM 786 C C . ASP A 1 99 ? -13.332 1.956 -7.183 1.00 89.50 99 ASP A C 1
ATOM 788 O O . ASP A 1 99 ? -14.520 1.900 -7.502 1.00 89.50 99 ASP A O 1
ATOM 792 N N . VAL A 1 100 ? -12.727 0.958 -6.542 1.00 93.31 100 VAL A N 1
ATOM 793 C CA . VAL A 1 100 ? -13.394 -0.301 -6.197 1.00 93.31 100 VAL A CA 1
ATOM 794 C C . VAL A 1 100 ? -13.629 -0.375 -4.696 1.00 93.31 100 VAL A C 1
ATOM 796 O O . VAL A 1 100 ? -12.682 -0.297 -3.910 1.00 93.31 100 VAL A O 1
ATOM 799 N N . SER A 1 101 ? -14.896 -0.535 -4.306 1.00 95.56 101 SER A N 1
ATOM 800 C CA . SER A 1 101 ? -15.335 -0.536 -2.909 1.00 95.56 101 SER A CA 1
ATOM 801 C C . SER A 1 101 ? -14.607 -1.568 -2.055 1.00 95.56 101 SER A C 1
ATOM 803 O O . SER A 1 101 ? -14.446 -2.730 -2.443 1.00 95.56 101 SER A O 1
ATOM 805 N N . ILE A 1 102 ? -14.263 -1.148 -0.844 1.00 97.50 102 ILE A N 1
ATOM 806 C CA . ILE A 1 102 ? -13.744 -2.005 0.216 1.00 97.50 102 ILE A CA 1
ATOM 807 C C . ILE A 1 102 ? -14.934 -2.649 0.938 1.00 97.50 102 ILE A C 1
ATOM 809 O O . ILE A 1 102 ? -15.942 -2.000 1.210 1.00 97.50 102 ILE A O 1
ATOM 813 N N . VAL A 1 103 ? -14.838 -3.944 1.227 1.00 96.81 103 VAL A N 1
ATOM 814 C CA . VAL A 1 103 ? -15.891 -4.715 1.916 1.00 96.81 103 VAL A CA 1
ATOM 815 C C . VAL A 1 103 ? -15.429 -5.327 3.222 1.00 96.81 103 VAL A C 1
ATOM 817 O O . VAL A 1 103 ? -16.273 -5.720 4.025 1.00 96.81 103 VAL A O 1
ATOM 820 N N . ASP A 1 104 ? -14.118 -5.398 3.446 1.00 97.81 104 ASP A N 1
ATOM 821 C CA . ASP A 1 104 ? -13.570 -5.867 4.709 1.00 97.81 104 ASP A CA 1
ATOM 822 C C . ASP A 1 104 ? -12.156 -5.326 4.946 1.00 97.81 104 ASP A C 1
ATOM 824 O O . ASP A 1 104 ? -11.449 -4.961 3.999 1.00 97.81 104 ASP A O 1
ATOM 828 N N . LEU A 1 105 ? -11.768 -5.287 6.218 1.00 98.62 105 LEU A N 1
ATOM 829 C CA . LEU A 1 105 ? -10.471 -4.823 6.701 1.00 98.62 105 LEU A CA 1
ATOM 830 C C . LEU A 1 105 ? -9.850 -5.885 7.606 1.00 98.62 105 LEU A C 1
ATOM 832 O O . LEU A 1 105 ? -10.537 -6.491 8.430 1.00 98.62 105 LEU A O 1
ATOM 836 N N . ARG A 1 106 ? -8.534 -6.067 7.505 1.00 98.44 106 ARG A N 1
ATOM 837 C CA . ARG A 1 106 ? -7.772 -6.949 8.396 1.00 98.44 106 ARG A CA 1
ATOM 838 C C . ARG A 1 106 ? -6.435 -6.323 8.766 1.00 98.44 106 ARG A C 1
ATOM 840 O O . ARG A 1 106 ? -5.842 -5.637 7.947 1.00 98.44 106 ARG A O 1
ATOM 847 N N . VAL A 1 107 ? -5.956 -6.578 9.978 1.00 98.50 107 VAL A N 1
ATOM 848 C CA . VAL A 1 107 ? -4.601 -6.214 10.406 1.00 98.50 107 VAL A CA 1
ATOM 849 C C . VAL A 1 107 ? -3.781 -7.490 10.567 1.00 98.50 107 VAL A C 1
ATOM 851 O O . VAL A 1 107 ? -4.299 -8.504 11.041 1.00 98.50 107 VAL A O 1
ATOM 854 N N . THR A 1 108 ? -2.518 -7.449 10.150 1.00 98.00 108 THR A N 1
ATOM 855 C CA . THR A 1 108 ? -1.515 -8.470 10.478 1.00 98.00 108 THR A CA 1
ATOM 856 C C . THR A 1 108 ? -0.464 -7.866 11.388 1.00 98.00 108 THR A C 1
ATOM 858 O O . THR A 1 108 ? 0.029 -6.780 11.098 1.00 98.00 108 THR A O 1
ATOM 861 N N . ILE A 1 109 ? -0.117 -8.594 12.447 1.00 96.44 109 ILE A N 1
ATOM 862 C CA . ILE A 1 109 ? 0.934 -8.235 13.417 1.00 96.44 109 ILE A CA 1
ATOM 863 C C . ILE A 1 109 ? 2.139 -9.184 13.336 1.00 96.44 109 ILE A C 1
ATOM 865 O O . ILE A 1 109 ? 2.995 -9.199 14.210 1.00 96.44 109 ILE A O 1
ATOM 869 N N . SER A 1 110 ? 2.152 -10.052 12.323 1.00 94.06 110 SER A N 1
ATOM 870 C CA . SER A 1 110 ? 3.228 -10.991 12.045 1.00 94.06 110 SER A CA 1
ATOM 871 C C . SER A 1 110 ? 3.311 -11.236 10.547 1.00 94.06 110 SER A C 1
ATOM 873 O O . SER A 1 110 ? 2.312 -11.563 9.896 1.00 94.06 110 SER A O 1
ATOM 875 N N . VAL A 1 111 ? 4.533 -11.181 10.022 1.00 94.44 111 VAL A N 1
ATOM 876 C CA . VAL A 1 111 ? 4.833 -11.441 8.610 1.00 94.44 111 VAL A CA 1
ATOM 877 C C . VAL A 1 111 ? 4.423 -12.847 8.158 1.00 94.44 111 VAL A C 1
ATOM 879 O O . VAL A 1 111 ? 4.194 -13.090 6.976 1.00 94.44 111 VAL A O 1
ATOM 882 N N . THR A 1 112 ? 4.292 -13.793 9.092 1.00 93.31 112 THR A N 1
ATOM 883 C CA . THR A 1 112 ? 3.920 -15.184 8.791 1.00 93.31 112 THR A CA 1
ATOM 884 C C . THR A 1 112 ? 2.457 -15.343 8.366 1.00 93.31 112 THR A C 1
ATOM 886 O O . THR A 1 112 ? 2.126 -16.293 7.653 1.00 93.31 112 THR A O 1
ATOM 889 N N . GLU A 1 113 ? 1.582 -14.406 8.742 1.00 94.44 113 GLU A N 1
ATOM 890 C CA . GLU A 1 113 ? 0.170 -14.403 8.340 1.00 94.44 113 GLU A CA 1
ATOM 891 C C . GLU A 1 113 ? -0.041 -13.835 6.930 1.00 94.44 113 GLU A C 1
ATOM 893 O O . GLU A 1 113 ? -1.004 -14.191 6.239 1.00 94.44 113 GLU A O 1
ATOM 898 N N . GLU A 1 114 ? 0.859 -12.952 6.496 1.00 97.56 114 GLU A N 1
ATOM 899 C CA . GLU A 1 114 ? 0.693 -12.149 5.288 1.00 97.56 114 GLU A CA 1
ATOM 900 C C . GLU A 1 114 ? 0.568 -12.971 3.996 1.00 97.56 114 GLU A C 1
ATOM 902 O O . GLU A 1 114 ? -0.363 -12.713 3.228 1.00 97.56 114 GLU A O 1
ATOM 907 N N . PRO A 1 115 ? 1.407 -13.997 3.722 1.00 97.81 115 PRO A N 1
ATOM 908 C CA . PRO A 1 115 ? 1.349 -14.699 2.442 1.00 97.81 115 PRO A CA 1
ATOM 909 C C . PRO A 1 115 ? 0.026 -15.440 2.217 1.00 97.81 115 PRO A C 1
ATOM 911 O O . PRO A 1 115 ? -0.411 -15.615 1.077 1.00 97.81 115 PRO A O 1
ATOM 914 N N . GLY A 1 116 ? -0.628 -15.889 3.294 1.00 97.75 116 GLY A N 1
ATOM 915 C CA . GLY A 1 116 ? -1.944 -16.521 3.221 1.00 97.75 116 GLY A CA 1
ATOM 916 C C . GLY A 1 116 ? -3.024 -15.538 2.770 1.00 97.75 116 GLY A C 1
ATOM 917 O O . GLY A 1 116 ? -3.829 -15.866 1.895 1.00 97.75 116 GLY A O 1
ATOM 918 N N . LEU A 1 117 ? -3.005 -14.318 3.314 1.00 97.88 117 LEU A N 1
ATOM 919 C CA . LEU A 1 117 ? -3.893 -13.230 2.899 1.00 97.88 117 LEU A CA 1
ATOM 920 C C . LEU A 1 117 ? -3.609 -12.785 1.471 1.00 97.88 117 LEU A C 1
ATOM 922 O O . LEU A 1 117 ? -4.533 -12.721 0.657 1.00 97.88 117 LEU A O 1
ATOM 926 N N . PHE A 1 118 ? -2.332 -12.576 1.161 1.00 97.81 118 PHE A N 1
ATOM 927 C CA . PHE A 1 118 ? -1.870 -12.131 -0.144 1.00 97.81 118 PHE A CA 1
ATOM 928 C C . PHE A 1 118 ? -2.313 -13.068 -1.270 1.00 97.81 118 PHE A C 1
ATOM 930 O O . PHE A 1 118 ? -2.789 -12.601 -2.295 1.00 97.81 118 PHE A O 1
ATOM 937 N N . LYS A 1 119 ? -2.259 -14.390 -1.074 1.00 96.94 119 LYS A N 1
ATOM 938 C CA . LYS A 1 119 ? -2.759 -15.365 -2.065 1.00 96.94 119 LYS A CA 1
ATOM 939 C C . LYS A 1 119 ? -4.284 -15.484 -2.106 1.00 96.94 119 LYS A C 1
ATOM 941 O O . LYS A 1 119 ? -4.839 -15.992 -3.074 1.00 96.94 119 LYS A O 1
ATOM 946 N N . SER A 1 120 ? -4.971 -15.035 -1.058 1.00 96.25 120 SER A N 1
ATOM 947 C CA . SER A 1 120 ? -6.431 -15.132 -0.924 1.00 96.25 120 SER A CA 1
ATOM 948 C C . SER A 1 120 ? -7.162 -13.883 -1.436 1.00 96.25 120 SER A C 1
ATOM 950 O O . SER A 1 120 ? -8.321 -13.640 -1.075 1.00 96.25 120 SER A O 1
ATOM 952 N N . GLY A 1 121 ? -6.508 -13.062 -2.262 1.00 96.19 121 GLY A N 1
ATOM 953 C CA . GLY A 1 121 ? -7.116 -11.876 -2.861 1.00 96.19 121 GLY A CA 1
ATOM 954 C C . GLY A 1 121 ? -7.250 -10.692 -1.898 1.00 96.19 121 GLY A C 1
ATOM 955 O O . GLY A 1 121 ? -8.186 -9.912 -2.076 1.00 96.19 121 GLY A O 1
ATOM 956 N N . TRP A 1 122 ? -6.469 -10.634 -0.815 1.00 98.19 122 TRP A N 1
ATOM 957 C CA . TRP A 1 122 ? -6.401 -9.462 0.065 1.00 98.19 122 TRP A CA 1
ATOM 958 C C . TRP A 1 122 ? -5.232 -8.577 -0.355 1.00 98.19 122 TRP A C 1
ATOM 960 O O . TRP A 1 122 ? -4.120 -9.062 -0.556 1.00 98.19 122 TRP A O 1
ATOM 970 N N . GLU A 1 123 ? -5.485 -7.277 -0.439 1.00 97.75 123 GLU A N 1
ATOM 971 C CA . GLU A 1 123 ? -4.489 -6.280 -0.819 1.00 97.75 123 GLU A CA 1
ATOM 972 C C . GLU A 1 123 ? -3.880 -5.668 0.442 1.00 97.75 123 GLU A C 1
ATOM 974 O O . GLU A 1 123 ? -4.600 -5.137 1.292 1.00 97.75 123 GLU A O 1
ATOM 979 N N . ARG A 1 124 ? -2.554 -5.750 0.565 1.00 98.00 124 ARG A N 1
ATOM 980 C CA . ARG A 1 124 ? -1.800 -5.114 1.647 1.00 98.00 124 ARG A CA 1
ATOM 981 C C . ARG A 1 124 ? -1.564 -3.647 1.316 1.00 98.00 124 ARG A C 1
ATOM 983 O O . ARG A 1 124 ? -1.073 -3.340 0.232 1.00 98.00 124 ARG A O 1
ATOM 990 N N . LEU A 1 125 ? -1.849 -2.753 2.253 1.00 97.75 125 LEU A N 1
ATOM 991 C CA . LEU A 1 125 ? -1.484 -1.346 2.119 1.00 97.75 125 LEU A CA 1
ATOM 992 C C . LEU A 1 125 ? -0.002 -1.153 2.483 1.00 97.75 125 LEU A C 1
ATOM 994 O O . LEU A 1 125 ? 0.535 -1.871 3.320 1.00 97.75 125 LEU A O 1
ATOM 998 N N . GLY A 1 126 ? 0.672 -0.217 1.811 1.00 95.00 126 GLY A N 1
ATOM 999 C CA . GLY A 1 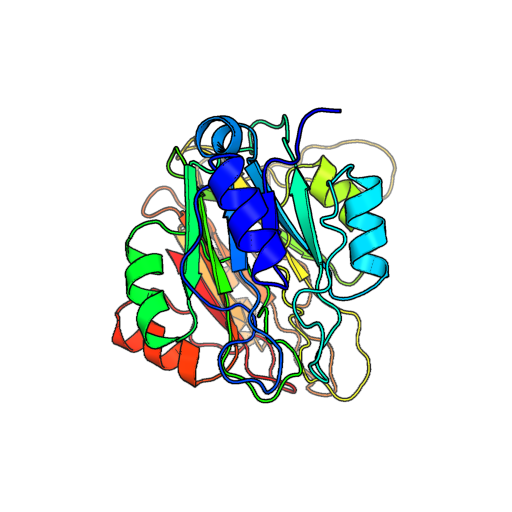126 ? 2.141 -0.151 1.789 1.00 95.00 126 GLY A CA 1
ATOM 1000 C C . GLY A 1 126 ? 2.821 0.245 3.102 1.00 95.00 126 GLY A C 1
ATOM 1001 O O . GLY A 1 126 ? 3.973 -0.122 3.295 1.00 95.00 126 GLY A O 1
ATOM 1002 N N . CYS A 1 127 ? 2.124 0.955 3.990 1.00 97.19 127 CYS A N 1
ATOM 1003 C CA . CYS A 1 127 ? 2.712 1.544 5.191 1.00 97.19 127 CYS A CA 1
ATOM 1004 C C . CYS A 1 127 ? 2.854 0.520 6.321 1.00 97.19 127 CYS A C 1
ATOM 1006 O O . CYS A 1 127 ? 1.853 -0.067 6.739 1.00 97.19 127 CYS A O 1
ATOM 1008 N N . ASP A 1 128 ? 4.077 0.350 6.829 1.00 96.19 128 ASP A N 1
ATOM 1009 C CA . ASP A 1 128 ? 4.304 -0.266 8.136 1.00 96.19 128 ASP A CA 1
ATOM 1010 C C . ASP A 1 128 ? 3.765 0.666 9.229 1.00 96.19 128 ASP A C 1
ATOM 1012 O O . ASP A 1 128 ? 4.261 1.775 9.429 1.00 96.19 128 ASP A O 1
ATOM 1016 N N . LEU A 1 129 ? 2.723 0.225 9.924 1.00 96.50 129 LEU A N 1
ATOM 1017 C CA . LEU A 1 129 ? 2.047 1.002 10.956 1.00 96.50 129 LEU A CA 1
ATOM 1018 C C . LEU A 1 129 ? 2.852 1.096 12.254 1.00 96.50 129 LEU A C 1
ATOM 1020 O O . LEU A 1 129 ? 2.519 1.949 13.063 1.00 96.50 129 LEU A O 1
ATOM 1024 N N . ASN A 1 130 ? 3.919 0.306 12.396 1.00 95.38 130 ASN A N 1
ATOM 1025 C CA . ASN A 1 130 ? 4.909 0.379 13.472 1.00 95.38 130 ASN A CA 1
ATOM 1026 C C . ASN A 1 130 ? 6.231 1.017 13.000 1.00 95.38 130 ASN A C 1
ATOM 1028 O O . ASN A 1 130 ? 7.279 0.860 13.632 1.00 95.38 130 ASN A O 1
ATOM 1032 N N . ARG A 1 131 ? 6.213 1.754 11.883 1.00 93.44 131 ARG A N 1
ATOM 1033 C CA . ARG A 1 131 ? 7.412 2.366 11.298 1.00 93.44 131 ARG A CA 1
ATOM 1034 C C . ARG A 1 131 ? 8.220 3.187 12.309 1.00 93.44 131 ARG A C 1
ATOM 1036 O O . ARG A 1 131 ? 7.676 4.019 13.039 1.00 93.44 131 ARG A O 1
ATOM 1043 N N . SER A 1 132 ? 9.540 2.998 12.262 1.00 91.88 132 SER A N 1
ATOM 1044 C CA . SER A 1 132 ? 10.530 3.645 13.139 1.00 91.88 132 SER A CA 1
ATOM 1045 C C . SER A 1 132 ? 10.355 3.314 14.629 1.00 91.88 132 SER A C 1
ATOM 1047 O O . SER A 1 132 ? 10.862 4.043 15.476 1.00 91.88 132 SER A O 1
ATOM 1049 N N . THR A 1 133 ? 9.652 2.228 14.960 1.00 92.12 133 THR A N 1
ATOM 1050 C CA . THR A 1 133 ? 9.588 1.672 16.320 1.00 92.12 133 THR A CA 1
ATOM 1051 C C . THR A 1 133 ? 10.468 0.422 16.439 1.00 92.12 133 THR A C 1
ATOM 1053 O O . THR A 1 133 ? 10.959 -0.098 15.439 1.00 92.12 133 THR A O 1
ATOM 1056 N N . ASP A 1 134 ? 10.628 -0.085 17.664 1.00 87.38 134 ASP A N 1
ATOM 1057 C CA . ASP A 1 134 ? 11.274 -1.379 17.935 1.00 87.38 134 ASP A CA 1
ATOM 1058 C C . ASP A 1 134 ? 10.319 -2.587 17.769 1.00 87.38 134 ASP A C 1
ATOM 1060 O O . ASP A 1 134 ? 10.706 -3.718 18.067 1.00 87.38 134 ASP A O 1
ATOM 1064 N N . GLY A 1 135 ? 9.061 -2.362 17.365 1.00 89.06 135 GLY A N 1
ATOM 1065 C CA . GLY A 1 135 ? 8.051 -3.413 17.214 1.00 89.06 135 GLY A CA 1
ATOM 1066 C C . GLY A 1 135 ? 8.109 -4.144 15.874 1.00 89.06 135 GLY A C 1
ATOM 1067 O O . GLY A 1 135 ? 8.721 -3.682 14.912 1.00 89.06 135 GLY A O 1
ATOM 1068 N N . ASP A 1 136 ? 7.422 -5.286 15.805 1.00 91.25 136 ASP A N 1
ATOM 1069 C CA . ASP A 1 136 ? 7.261 -6.033 14.555 1.00 91.25 136 ASP A CA 1
ATOM 1070 C C . ASP A 1 136 ? 6.415 -5.232 13.546 1.00 91.25 136 ASP A C 1
ATOM 1072 O O . ASP A 1 136 ? 5.499 -4.515 13.963 1.00 91.25 136 ASP A O 1
ATOM 1076 N N . PRO A 1 137 ? 6.648 -5.368 12.225 1.00 94.00 137 PRO A N 1
ATOM 1077 C CA . PRO A 1 137 ? 5.861 -4.662 11.222 1.00 94.00 137 PRO A CA 1
ATOM 1078 C C . PRO A 1 137 ? 4.367 -4.985 11.305 1.00 94.00 137 PRO A C 1
ATOM 1080 O O . PRO A 1 137 ? 3.965 -6.154 11.369 1.00 94.00 137 PRO A O 1
ATOM 1083 N N . VAL A 1 138 ? 3.534 -3.947 11.234 1.00 97.25 138 VAL A N 1
ATOM 1084 C CA . VAL A 1 138 ? 2.071 -4.076 11.273 1.00 97.25 138 VAL A CA 1
ATOM 1085 C C . VAL A 1 138 ? 1.471 -3.507 9.999 1.00 97.25 138 VAL A C 1
ATOM 1087 O O . VAL A 1 138 ? 1.740 -2.371 9.631 1.00 97.25 138 VAL A O 1
ATOM 1090 N N . TYR A 1 139 ? 0.603 -4.269 9.331 1.00 98.12 139 TYR A N 1
ATOM 1091 C CA . TYR A 1 139 ? 0.004 -3.843 8.064 1.00 98.12 139 TYR A CA 1
ATOM 1092 C C . TYR A 1 139 ? -1.518 -3.932 8.076 1.00 98.12 139 TYR A C 1
ATOM 1094 O O . TYR A 1 139 ? -2.106 -4.899 8.571 1.00 98.12 139 TYR A O 1
ATOM 1102 N N . LEU A 1 140 ? -2.159 -2.931 7.464 1.00 98.62 140 LEU A N 1
ATOM 1103 C CA . LEU A 1 140 ? -3.581 -2.958 7.130 1.00 98.62 140 LEU A CA 1
ATOM 1104 C C . LEU A 1 140 ? -3.789 -3.605 5.757 1.00 98.62 140 LEU A C 1
ATOM 1106 O O . LEU A 1 140 ? -3.096 -3.302 4.787 1.00 98.62 140 LEU A O 1
ATOM 1110 N N . TRP A 1 141 ? -4.804 -4.454 5.678 1.00 98.69 141 TRP A N 1
ATOM 1111 C CA . TRP A 1 141 ? -5.239 -5.161 4.486 1.00 98.69 141 TRP A CA 1
ATOM 1112 C C . TRP A 1 141 ? -6.674 -4.799 4.148 1.00 98.69 141 TRP A C 1
ATOM 1114 O O . TRP A 1 141 ? -7.518 -4.657 5.040 1.00 98.69 141 TRP A O 1
ATOM 1124 N N . VAL A 1 142 ? -6.967 -4.728 2.855 1.00 98.31 142 VAL A N 1
ATOM 1125 C CA . VAL A 1 142 ? -8.309 -4.471 2.338 1.00 98.31 142 VAL A CA 1
ATOM 1126 C C . VAL A 1 142 ? -8.788 -5.645 1.491 1.00 98.31 142 VAL A C 1
ATOM 1128 O O . VAL A 1 142 ? -8.034 -6.228 0.706 1.00 98.31 142 VAL A O 1
ATOM 1131 N N . LYS A 1 143 ? -10.069 -5.990 1.629 1.00 97.69 143 LYS A N 1
ATOM 1132 C CA . LYS A 1 143 ? -10.775 -6.849 0.676 1.00 97.69 143 LYS A CA 1
ATOM 1133 C C . LYS A 1 143 ? -11.680 -5.983 -0.181 1.00 97.69 143 LYS A C 1
ATOM 1135 O O . LYS A 1 143 ? -12.490 -5.223 0.349 1.00 97.69 143 LYS A O 1
ATOM 1140 N N . ARG A 1 144 ? -11.564 -6.110 -1.501 1.00 96.56 144 ARG A N 1
ATOM 1141 C CA . ARG A 1 144 ? -12.406 -5.389 -2.463 1.00 96.56 144 ARG A CA 1
ATOM 1142 C C . ARG A 1 144 ? -13.622 -6.219 -2.869 1.00 96.56 144 ARG A C 1
ATOM 1144 O O . ARG A 1 144 ? -13.575 -7.448 -2.846 1.00 96.56 144 ARG A O 1
ATOM 1151 N N . ASN A 1 145 ? -14.719 -5.552 -3.234 1.00 95.00 145 ASN A N 1
ATOM 1152 C CA . ASN A 1 145 ? -15.955 -6.225 -3.664 1.00 95.00 145 ASN A CA 1
ATOM 1153 C C . ASN A 1 145 ? -15.847 -6.901 -5.040 1.00 95.00 145 ASN A C 1
ATOM 1155 O O . ASN A 1 145 ? -16.688 -7.731 -5.386 1.00 95.00 145 ASN A O 1
ATOM 1159 N N . LYS A 1 146 ? -14.844 -6.520 -5.829 1.00 93.81 146 LYS A N 1
ATOM 1160 C CA . LYS A 1 146 ? -14.561 -7.033 -7.165 1.00 93.81 146 LYS A CA 1
ATOM 1161 C C . LYS A 1 146 ? -13.066 -7.255 -7.302 1.00 93.81 146 LYS A C 1
ATOM 1163 O O . LYS A 1 146 ? -12.272 -6.574 -6.655 1.00 93.81 146 LYS A O 1
ATOM 1168 N N . GLN A 1 147 ? -12.712 -8.189 -8.177 1.00 92.31 147 GLN A N 1
ATOM 1169 C CA . GLN A 1 147 ? -11.333 -8.378 -8.593 1.00 92.31 147 GLN A CA 1
ATOM 1170 C C . GLN A 1 147 ? -10.820 -7.101 -9.265 1.00 92.31 147 GLN A C 1
ATOM 1172 O O . GLN A 1 147 ? -11.489 -6.551 -10.142 1.00 92.31 147 GLN A O 1
ATOM 1177 N N . THR A 1 148 ? -9.644 -6.650 -8.847 1.00 92.56 148 THR A N 1
ATOM 1178 C CA . THR A 1 148 ? -8.901 -5.568 -9.492 1.00 92.56 148 THR A CA 1
ATOM 1179 C C . THR A 1 148 ? -7.711 -6.121 -10.255 1.00 92.56 148 THR A C 1
ATOM 1181 O O . THR A 1 148 ? -7.234 -7.218 -9.953 1.00 92.56 148 THR A O 1
ATOM 1184 N N . TYR A 1 149 ? -7.248 -5.346 -11.231 1.00 93.12 149 TYR A N 1
ATOM 1185 C CA . TYR A 1 149 ? -5.990 -5.534 -11.942 1.00 93.12 149 TYR A CA 1
ATOM 1186 C C . TYR A 1 149 ? -5.233 -4.215 -12.013 1.00 93.12 149 TYR A C 1
ATOM 1188 O O . TYR A 1 149 ? -5.846 -3.150 -12.018 1.00 93.12 149 TYR A O 1
ATOM 1196 N N . ILE A 1 150 ? -3.910 -4.278 -12.095 1.00 92.38 150 ILE A N 1
ATOM 1197 C CA . ILE A 1 150 ? -3.060 -3.107 -12.268 1.00 92.38 150 ILE A CA 1
ATOM 1198 C C . ILE A 1 150 ? -3.059 -2.699 -13.742 1.00 92.38 150 ILE A C 1
ATOM 1200 O O . ILE A 1 150 ? -2.603 -3.453 -14.606 1.00 92.38 150 ILE A O 1
ATOM 1204 N N . SER A 1 151 ? -3.564 -1.497 -14.023 1.00 89.31 151 SER A N 1
ATOM 1205 C CA . SER A 1 151 ? -3.637 -0.931 -15.378 1.00 89.31 151 SER A CA 1
ATOM 1206 C C . SER A 1 151 ? -2.494 0.032 -15.694 1.00 89.31 151 SER A C 1
ATOM 1208 O O . SER A 1 151 ? -2.123 0.177 -16.858 1.00 89.31 151 SER A O 1
ATOM 1210 N N . ASP A 1 152 ? -1.929 0.688 -14.678 1.00 90.50 152 ASP A N 1
ATOM 1211 C CA . ASP A 1 152 ? -0.791 1.596 -14.831 1.00 90.50 152 ASP A CA 1
ATOM 1212 C C . ASP A 1 152 ? 0.084 1.609 -13.570 1.00 90.50 152 ASP A C 1
ATOM 1214 O O . ASP A 1 152 ? -0.413 1.394 -12.461 1.00 90.50 152 ASP A O 1
ATOM 1218 N N . ILE A 1 153 ? 1.381 1.871 -13.751 1.00 94.00 153 ILE A N 1
ATOM 1219 C CA . ILE A 1 153 ? 2.377 2.036 -12.689 1.00 94.00 153 ILE A CA 1
ATOM 1220 C C . ILE A 1 153 ? 3.284 3.212 -13.043 1.00 94.00 153 ILE A C 1
ATOM 1222 O O . ILE A 1 153 ? 3.833 3.290 -14.145 1.00 94.00 153 ILE A O 1
ATOM 1226 N N . ARG A 1 154 ? 3.522 4.087 -12.068 1.00 94.56 154 ARG A N 1
ATOM 1227 C CA . ARG A 1 154 ? 4.493 5.184 -12.172 1.00 94.56 154 ARG A CA 1
ATOM 1228 C C . ARG A 1 154 ? 5.238 5.402 -10.866 1.00 94.56 154 ARG A C 1
ATOM 1230 O O . ARG A 1 154 ? 4.797 4.935 -9.821 1.00 94.56 154 ARG A O 1
ATOM 1237 N N . GLY A 1 155 ? 6.358 6.110 -10.931 1.00 93.44 155 GLY A N 1
ATOM 1238 C CA . GLY A 1 155 ? 7.037 6.623 -9.749 1.00 93.44 155 GLY A CA 1
ATOM 1239 C C . GLY A 1 155 ? 6.844 8.133 -9.603 1.00 93.44 155 GLY A C 1
ATOM 1240 O O . GLY A 1 155 ? 6.458 8.818 -10.554 1.00 93.44 155 GLY A O 1
ATOM 1241 N N . SER A 1 156 ? 7.121 8.655 -8.413 1.00 93.00 156 SER A N 1
ATOM 1242 C CA . SER A 1 156 ? 7.343 10.083 -8.191 1.00 93.00 156 SER A CA 1
ATOM 1243 C C . SER A 1 156 ? 8.558 10.294 -7.297 1.00 93.00 156 SER A C 1
ATOM 1245 O O . SER A 1 156 ? 8.756 9.566 -6.334 1.00 93.00 156 SER A O 1
ATOM 1247 N N . GLU A 1 157 ? 9.354 11.312 -7.619 1.00 89.69 157 GLU A N 1
ATOM 1248 C CA . GLU A 1 157 ? 10.586 11.690 -6.902 1.00 89.69 157 GLU A CA 1
ATOM 1249 C C . GLU A 1 157 ? 10.344 12.944 -6.037 1.00 89.69 157 GLU A C 1
ATOM 1251 O O . GLU A 1 157 ? 11.261 13.652 -5.637 1.00 89.69 157 GLU A O 1
ATOM 1256 N N . SER A 1 158 ? 9.074 13.297 -5.827 1.00 87.56 158 SER A N 1
ATOM 1257 C CA . SER A 1 158 ? 8.632 14.379 -4.950 1.00 87.56 158 SER A CA 1
ATOM 1258 C C . SER A 1 158 ? 7.132 14.260 -4.679 1.00 87.56 158 SER A C 1
ATOM 1260 O O . SER A 1 158 ? 6.417 13.541 -5.382 1.00 87.56 158 SER A O 1
ATOM 1262 N N . PHE A 1 159 ? 6.654 15.051 -3.719 1.00 92.56 159 PHE A N 1
ATOM 1263 C CA . PHE A 1 159 ? 5.237 15.176 -3.366 1.00 92.56 159 PHE A CA 1
ATOM 1264 C C . PHE A 1 159 ? 4.447 16.129 -4.279 1.00 92.56 159 PHE A C 1
ATOM 1266 O O . PHE A 1 159 ? 3.240 16.289 -4.127 1.00 92.56 159 PHE A O 1
ATOM 1273 N N . SER A 1 160 ? 5.113 16.794 -5.233 1.00 91.19 160 SER A N 1
ATOM 1274 C CA . SER A 1 160 ? 4.481 17.824 -6.079 1.00 91.19 160 SER A CA 1
ATOM 1275 C C . SER A 1 160 ? 3.373 17.282 -6.987 1.00 91.19 160 SER A C 1
ATOM 1277 O O . SER A 1 160 ? 2.502 18.040 -7.403 1.00 91.19 160 SER A O 1
ATOM 1279 N N . LEU A 1 161 ? 3.396 15.976 -7.269 1.00 91.56 161 LEU A N 1
ATOM 1280 C CA . LEU A 1 161 ? 2.417 15.292 -8.110 1.00 91.56 161 LEU A CA 1
ATOM 1281 C C . LEU A 1 161 ? 1.356 14.532 -7.307 1.00 91.56 161 LEU A C 1
ATOM 1283 O O . LEU A 1 161 ? 0.487 13.919 -7.919 1.00 91.56 161 LEU A O 1
ATOM 1287 N N . ASP A 1 162 ? 1.396 14.547 -5.971 1.00 95.19 162 ASP A N 1
ATOM 1288 C CA . ASP A 1 162 ? 0.503 13.727 -5.143 1.00 95.19 162 ASP A CA 1
ATOM 1289 C C . ASP A 1 162 ? -0.969 14.015 -5.442 1.00 95.19 162 ASP A C 1
ATOM 1291 O O . ASP A 1 162 ? -1.728 13.108 -5.786 1.00 95.19 162 ASP A O 1
ATOM 1295 N N . THR A 1 163 ? -1.362 15.288 -5.375 1.00 96.00 163 THR A N 1
ATOM 1296 C CA . THR A 1 163 ? -2.740 15.725 -5.624 1.00 96.00 163 THR A CA 1
ATOM 1297 C C . THR A 1 163 ? -3.210 15.334 -7.023 1.00 96.00 163 THR A C 1
ATOM 1299 O O . THR A 1 163 ? -4.287 14.759 -7.177 1.00 96.00 163 THR A O 1
ATOM 1302 N N . ASP A 1 164 ? -2.391 15.594 -8.045 1.00 95.25 164 ASP A N 1
ATOM 1303 C CA . ASP A 1 164 ? -2.706 15.251 -9.434 1.00 95.25 164 ASP A CA 1
ATOM 1304 C C . ASP A 1 164 ? -2.817 13.736 -9.620 1.00 95.25 164 ASP A C 1
ATOM 1306 O O . ASP A 1 164 ? -3.699 13.250 -10.331 1.00 95.25 164 ASP A O 1
ATOM 1310 N N . ASN A 1 165 ? -1.961 12.967 -8.948 1.00 95.44 165 ASN A N 1
ATOM 1311 C CA . ASN A 1 165 ? -1.982 11.516 -9.011 1.00 95.44 165 ASN A CA 1
ATOM 1312 C C . ASN A 1 165 ? -3.239 10.939 -8.364 1.00 95.44 165 ASN A C 1
ATOM 1314 O O . ASN A 1 165 ? -3.904 10.100 -8.981 1.00 95.44 165 ASN A O 1
ATOM 1318 N N . PHE A 1 166 ? -3.600 11.414 -7.173 1.00 95.69 166 PHE A N 1
ATOM 1319 C CA . PHE A 1 166 ? -4.831 11.011 -6.503 1.00 95.69 166 PHE A CA 1
ATOM 1320 C C . PHE A 1 166 ? -6.068 11.390 -7.324 1.00 95.69 166 PHE A C 1
ATOM 1322 O O . PHE A 1 166 ? -6.930 10.535 -7.547 1.00 95.69 166 PHE A O 1
ATOM 1329 N N . ASN A 1 167 ? -6.126 12.614 -7.856 1.00 93.44 167 ASN A N 1
ATOM 1330 C CA . ASN A 1 167 ? -7.227 13.072 -8.710 1.00 93.44 167 ASN A CA 1
ATOM 1331 C C . ASN A 1 167 ? -7.333 12.262 -10.010 1.00 93.44 167 ASN A C 1
ATOM 1333 O O . ASN A 1 167 ? -8.436 11.979 -10.474 1.00 93.44 167 ASN A O 1
ATOM 1337 N N . ALA A 1 168 ? -6.201 11.827 -10.567 1.00 92.00 168 ALA A N 1
ATOM 1338 C CA . ALA A 1 168 ? -6.162 10.935 -11.722 1.00 92.00 168 ALA A CA 1
ATOM 1339 C C . ALA A 1 168 ? -6.551 9.486 -11.386 1.00 92.00 168 ALA A C 1
ATOM 1341 O O . ALA A 1 168 ? -6.662 8.667 -12.291 1.00 92.00 168 ALA A O 1
ATOM 1342 N N . GLY A 1 169 ? -6.749 9.137 -10.116 1.00 93.31 169 GLY A N 1
ATOM 1343 C CA . GLY A 1 169 ? -7.181 7.801 -9.715 1.00 93.31 169 GLY A CA 1
ATOM 1344 C C . GLY A 1 169 ? -6.075 6.844 -9.292 1.00 93.31 169 GLY A C 1
ATOM 1345 O O . GLY A 1 169 ? -6.334 5.655 -9.130 1.00 93.31 169 GLY A O 1
ATOM 1346 N N . PHE A 1 170 ? -4.849 7.337 -9.123 1.00 95.06 170 PHE A N 1
ATOM 1347 C CA . PHE A 1 170 ? -3.754 6.510 -8.636 1.00 95.06 170 PHE A CA 1
ATOM 1348 C C . PHE A 1 170 ? -3.822 6.332 -7.119 1.00 95.06 170 PHE A C 1
ATOM 1350 O O . PHE A 1 170 ? -4.268 7.209 -6.373 1.00 95.06 170 PHE A O 1
ATOM 1357 N N . PHE A 1 171 ? -3.322 5.186 -6.688 1.00 95.75 171 PHE A N 1
ATOM 1358 C CA . PHE A 1 171 ? -3.037 4.819 -5.315 1.00 95.75 171 PHE A CA 1
ATOM 1359 C C . PHE A 1 171 ? -1.530 4.927 -5.121 1.00 95.75 171 PHE A C 1
ATOM 1361 O O . PHE A 1 171 ? -0.770 4.397 -5.936 1.00 95.75 171 PHE A O 1
ATOM 1368 N N . ARG A 1 172 ? -1.092 5.610 -4.065 1.00 97.44 172 ARG A N 1
ATOM 1369 C CA . ARG A 1 172 ? 0.309 5.564 -3.653 1.00 97.44 172 ARG A CA 1
ATOM 1370 C C . ARG A 1 172 ? 0.539 4.264 -2.893 1.00 97.44 172 ARG A C 1
ATOM 1372 O O . ARG A 1 172 ? -0.307 3.840 -2.103 1.00 97.44 172 ARG A O 1
ATOM 1379 N N . VAL A 1 173 ? 1.683 3.636 -3.123 1.00 97.44 173 VAL A N 1
ATOM 1380 C CA . VAL A 1 173 ? 2.240 2.672 -2.177 1.00 97.44 173 VAL A CA 1
ATOM 1381 C C . VAL A 1 173 ? 2.905 3.506 -1.094 1.00 97.44 173 VAL A C 1
ATOM 1383 O O . VAL A 1 173 ? 3.940 4.107 -1.357 1.00 97.44 173 VAL A O 1
ATOM 1386 N N . ASP A 1 174 ? 2.283 3.602 0.082 1.00 97.12 174 ASP A N 1
ATOM 1387 C CA . ASP A 1 174 ? 2.748 4.437 1.203 1.00 97.12 174 ASP A CA 1
ATOM 1388 C C . ASP A 1 174 ? 4.004 3.863 1.890 1.00 97.12 174 ASP A C 1
ATOM 1390 O O . ASP A 1 174 ? 4.024 3.633 3.094 1.00 97.12 174 ASP A O 1
ATOM 1394 N N . GLU A 1 175 ? 5.052 3.620 1.108 1.00 94.56 175 GLU A N 1
ATOM 1395 C CA . GLU A 1 175 ? 6.383 3.220 1.547 1.00 94.56 175 GLU A CA 1
ATOM 1396 C C . GLU A 1 175 ? 7.425 3.910 0.660 1.00 94.56 175 GLU A C 1
ATOM 1398 O O . GLU A 1 175 ? 7.298 3.936 -0.568 1.00 94.56 175 GLU A O 1
ATOM 1403 N N . ASP A 1 176 ? 8.440 4.488 1.296 1.00 92.44 176 ASP A N 1
ATOM 1404 C CA . ASP A 1 176 ? 9.508 5.222 0.620 1.00 92.44 176 ASP A CA 1
ATOM 1405 C C . ASP A 1 176 ? 10.543 4.224 0.091 1.00 92.44 176 ASP A C 1
ATOM 1407 O O . ASP A 1 176 ? 11.187 3.515 0.869 1.00 92.44 176 ASP A O 1
ATOM 1411 N N . THR A 1 177 ? 10.748 4.166 -1.227 1.00 90.94 177 THR A N 1
ATOM 1412 C CA . THR A 1 177 ? 11.717 3.225 -1.809 1.00 90.94 177 THR A CA 1
ATOM 1413 C C . THR A 1 177 ? 13.169 3.559 -1.457 1.00 90.94 177 THR A C 1
ATOM 1415 O O . THR A 1 177 ? 14.047 2.722 -1.657 1.00 90.94 177 THR A O 1
ATOM 1418 N N . ASN A 1 178 ? 13.425 4.735 -0.871 1.00 88.62 178 ASN A N 1
ATOM 1419 C CA . ASN A 1 178 ? 14.719 5.145 -0.318 1.00 88.62 178 ASN A CA 1
ATOM 1420 C C . ASN A 1 178 ? 14.813 4.982 1.209 1.00 88.62 178 ASN A C 1
ATOM 1422 O O . ASN A 1 178 ? 15.598 5.670 1.869 1.00 88.62 178 ASN A O 1
ATOM 1426 N N . LEU A 1 179 ? 14.033 4.072 1.799 1.00 87.25 179 LEU A N 1
ATOM 1427 C CA . LEU A 1 179 ? 14.072 3.780 3.232 1.00 87.25 179 LEU A CA 1
ATOM 1428 C C . LEU A 1 179 ? 15.504 3.497 3.735 1.00 87.25 179 LEU A C 1
ATOM 1430 O O . LEU A 1 179 ? 16.208 2.641 3.202 1.00 87.25 179 LEU A O 1
ATOM 1434 N N . GLY A 1 180 ? 15.940 4.189 4.789 1.00 81.69 180 GLY A N 1
ATOM 1435 C CA . GLY A 1 180 ? 17.234 3.930 5.437 1.00 81.69 180 GLY A CA 1
ATOM 1436 C C . GLY A 1 180 ? 18.474 4.412 4.669 1.00 81.69 180 GLY A C 1
ATOM 1437 O O . GLY A 1 180 ? 19.581 4.010 5.015 1.00 81.69 180 GLY A O 1
ATOM 1438 N N . VAL A 1 181 ? 18.328 5.255 3.642 1.00 81.38 181 VAL A N 1
ATOM 1439 C CA . VAL A 1 181 ? 19.479 5.862 2.951 1.00 81.38 181 VAL A CA 1
ATOM 1440 C C . VAL A 1 181 ? 20.029 7.060 3.749 1.00 81.38 181 VAL A C 1
ATOM 1442 O O . VAL A 1 181 ? 19.297 7.993 4.067 1.00 81.38 181 VAL A O 1
ATOM 1445 N N . GLU A 1 182 ? 21.335 7.051 4.055 1.00 65.31 182 GLU A N 1
ATOM 1446 C CA . GLU A 1 182 ? 22.001 8.020 4.956 1.00 65.31 182 GLU A CA 1
ATOM 1447 C C . GLU A 1 182 ? 22.050 9.471 4.443 1.00 65.31 182 GLU A C 1
ATOM 1449 O O . GLU A 1 182 ? 22.064 10.419 5.228 1.00 65.31 182 GLU A O 1
ATOM 1454 N N . SER A 1 183 ? 22.113 9.676 3.127 1.00 63.22 183 SER A N 1
ATOM 1455 C CA . SER A 1 183 ? 21.971 11.007 2.535 1.00 63.22 183 SER A CA 1
ATOM 1456 C C . SER A 1 183 ? 20.505 11.215 2.214 1.00 63.22 183 SER A C 1
ATOM 1458 O O . SER A 1 183 ? 19.976 10.419 1.446 1.00 63.22 183 SER A O 1
ATOM 1460 N N . ALA A 1 184 ? 19.888 12.266 2.764 1.00 54.88 184 ALA A N 1
ATOM 1461 C CA . ALA A 1 184 ? 18.504 12.665 2.508 1.00 54.88 184 ALA A CA 1
ATOM 1462 C C . ALA A 1 184 ? 18.255 12.879 1.003 1.00 54.88 184 ALA A C 1
ATOM 1464 O O . ALA A 1 184 ? 18.304 13.996 0.487 1.00 54.88 184 ALA A O 1
ATOM 1465 N N . GLY A 1 185 ? 18.064 11.781 0.280 1.00 62.19 185 GLY A N 1
ATOM 1466 C CA . GLY A 1 185 ? 17.597 11.766 -1.087 1.00 62.19 185 GLY A CA 1
ATOM 1467 C C . GLY A 1 185 ? 16.124 12.143 -1.112 1.00 62.19 185 GLY A C 1
ATOM 1468 O O . GLY A 1 185 ? 15.438 12.148 -0.087 1.00 62.19 185 GLY A O 1
ATOM 1469 N N . ALA A 1 186 ? 15.636 12.463 -2.304 1.00 75.75 186 ALA A N 1
ATOM 1470 C CA . ALA A 1 186 ? 14.210 12.600 -2.527 1.00 75.75 186 ALA A CA 1
ATOM 1471 C C . ALA A 1 186 ? 13.481 11.325 -2.069 1.00 75.75 186 ALA A C 1
ATOM 1473 O O . ALA A 1 186 ? 13.930 10.218 -2.376 1.00 75.75 186 ALA A O 1
ATOM 1474 N N . SER A 1 187 ? 12.363 11.471 -1.355 1.00 86.81 187 SER A N 1
ATOM 1475 C CA . SER A 1 187 ? 11.464 10.337 -1.141 1.00 86.81 187 SER A CA 1
ATOM 1476 C C . SER A 1 187 ? 10.903 9.904 -2.482 1.00 86.81 187 SER A C 1
ATOM 1478 O O . SER A 1 187 ? 10.424 10.742 -3.255 1.00 86.81 187 SER A O 1
ATOM 1480 N N . VAL A 1 188 ? 10.978 8.604 -2.747 1.00 91.38 188 VAL A N 1
ATOM 1481 C CA . VAL A 1 188 ? 10.484 8.034 -3.995 1.00 91.38 188 VAL A CA 1
ATOM 1482 C C . VAL A 1 188 ? 9.348 7.082 -3.685 1.00 91.38 188 VAL A C 1
ATOM 1484 O O . VAL A 1 188 ? 9.476 6.181 -2.861 1.00 91.38 188 VAL A O 1
ATOM 1487 N N . PHE A 1 189 ? 8.220 7.298 -4.352 1.00 94.81 189 PHE A N 1
ATOM 1488 C CA . PHE A 1 189 ? 7.025 6.489 -4.167 1.00 94.81 189 PHE A CA 1
ATOM 1489 C C . PHE A 1 189 ? 6.617 5.833 -5.471 1.00 94.81 189 PHE A C 1
ATOM 1491 O O . PHE A 1 189 ? 6.669 6.444 -6.541 1.00 94.81 189 PHE A O 1
ATOM 1498 N N . LEU A 1 190 ? 6.153 4.592 -5.364 1.00 96.62 190 LEU A N 1
ATOM 1499 C CA . LEU A 1 190 ? 5.429 3.926 -6.434 1.00 96.62 190 LEU A CA 1
ATOM 1500 C C . LEU A 1 190 ? 3.945 4.270 -6.354 1.00 96.62 190 LEU A C 1
ATOM 1502 O O . LEU A 1 190 ? 3.364 4.401 -5.277 1.00 96.62 190 LEU A O 1
ATOM 1506 N N . TRP A 1 191 ? 3.329 4.359 -7.521 1.00 97.50 191 TRP A N 1
ATOM 1507 C CA . TRP A 1 191 ? 1.913 4.617 -7.701 1.00 97.50 191 TRP A CA 1
ATOM 1508 C C . TRP A 1 191 ? 1.341 3.612 -8.674 1.00 97.50 191 TRP A C 1
ATOM 1510 O O . TRP A 1 191 ? 2.014 3.231 -9.634 1.00 97.50 191 TRP A O 1
ATOM 1520 N N . TYR A 1 192 ? 0.081 3.252 -8.485 1.00 95.31 192 TYR A N 1
ATOM 1521 C CA . TYR A 1 192 ? -0.614 2.371 -9.408 1.00 95.31 192 TYR A CA 1
ATOM 1522 C C . TYR A 1 192 ? -2.079 2.757 -9.594 1.00 95.31 192 TYR A C 1
ATOM 1524 O O . TYR A 1 192 ? -2.671 3.425 -8.749 1.00 95.31 192 TYR A O 1
ATOM 1532 N N . GLN A 1 193 ? -2.664 2.335 -10.709 1.00 92.38 193 GLN A N 1
ATOM 1533 C CA . GLN A 1 193 ? -4.107 2.388 -10.944 1.00 92.38 193 GLN A CA 1
ATOM 1534 C C . GLN A 1 193 ? -4.691 0.987 -11.003 1.00 92.38 193 GLN A C 1
ATOM 1536 O O . GLN A 1 193 ? -4.061 0.062 -11.517 1.00 92.38 193 GLN A O 1
ATOM 1541 N N . HIS A 1 194 ? -5.921 0.868 -10.512 1.00 89.75 194 HIS A N 1
ATOM 1542 C CA . HIS A 1 194 ? -6.733 -0.324 -10.677 1.00 89.75 194 HIS A CA 1
ATOM 1543 C C . HIS A 1 194 ? -7.612 -0.237 -11.915 1.00 89.75 194 HIS A C 1
ATOM 1545 O O . HIS A 1 194 ? -8.051 0.836 -12.291 1.00 89.75 194 HIS A O 1
ATOM 1551 N N . THR A 1 195 ? -7.986 -1.389 -12.449 1.00 88.19 195 THR A N 1
ATOM 1552 C CA . THR A 1 195 ? -9.136 -1.586 -13.330 1.00 88.19 195 THR A CA 1
ATOM 1553 C C . THR A 1 195 ? -9.928 -2.803 -12.851 1.00 88.19 195 THR A C 1
ATOM 1555 O O . THR A 1 195 ? -9.369 -3.703 -12.224 1.00 88.19 195 THR A O 1
ATOM 1558 N N . THR A 1 196 ? -11.232 -2.841 -13.128 1.00 89.19 196 THR A N 1
ATOM 1559 C CA . THR A 1 196 ? -12.053 -4.065 -12.977 1.00 89.19 196 THR A CA 1
ATOM 1560 C C . THR A 1 196 ? -12.301 -4.768 -14.302 1.00 89.19 196 THR A C 1
ATOM 1562 O O . THR A 1 196 ? -12.709 -5.928 -14.321 1.00 89.19 196 THR A O 1
ATOM 1565 N N . ASP A 1 197 ? -12.039 -4.072 -15.404 1.00 82.50 197 ASP A N 1
ATOM 1566 C CA . ASP A 1 197 ? -11.974 -4.681 -16.713 1.00 82.50 197 ASP A CA 1
ATOM 1567 C C . ASP A 1 197 ? -10.623 -5.374 -16.817 1.00 82.50 197 ASP A C 1
ATOM 1569 O O . ASP A 1 197 ? -9.577 -4.715 -16.820 1.00 82.50 197 ASP A O 1
ATOM 1573 N N . ALA A 1 198 ? -10.666 -6.706 -16.853 1.00 72.31 198 ALA A N 1
ATOM 1574 C CA . ALA A 1 198 ? -9.474 -7.498 -17.065 1.00 72.31 198 ALA A CA 1
ATOM 1575 C C . ALA A 1 198 ? -8.777 -7.029 -18.339 1.00 72.31 198 ALA A C 1
ATOM 1577 O O . ALA A 1 198 ? -7.562 -6.952 -18.327 1.00 72.31 198 ALA A O 1
ATOM 1578 N N . ASP A 1 199 ? -9.504 -6.638 -19.384 1.00 64.88 199 ASP A N 1
ATOM 1579 C CA . ASP A 1 199 ? -8.982 -6.326 -20.714 1.00 64.88 199 ASP A CA 1
ATOM 1580 C C . ASP A 1 199 ? -8.634 -4.851 -20.939 1.00 64.88 199 ASP A C 1
ATOM 1582 O O . ASP A 1 199 ? -8.175 -4.485 -22.025 1.00 64.88 199 ASP A O 1
ATOM 1586 N N . ALA A 1 200 ? -8.766 -4.012 -19.908 1.00 59.41 200 ALA A N 1
ATOM 1587 C CA . ALA A 1 200 ? -8.471 -2.592 -20.022 1.00 59.41 200 ALA A CA 1
ATOM 1588 C C . ALA A 1 200 ? -7.000 -2.330 -20.382 1.00 59.41 200 ALA A C 1
ATOM 1590 O O . ALA A 1 200 ? -6.057 -2.740 -19.704 1.00 59.41 200 ALA A O 1
ATOM 1591 N N . HIS A 1 201 ? -6.815 -1.566 -21.457 1.00 56.47 201 HIS A N 1
ATOM 1592 C CA . HIS A 1 201 ? -5.512 -1.192 -21.993 1.00 56.47 201 HIS A CA 1
ATOM 1593 C C . HIS A 1 201 ? -4.772 -0.199 -21.080 1.00 56.47 201 HIS A C 1
ATOM 1595 O O . HIS A 1 201 ? -5.351 0.789 -20.618 1.00 56.47 201 HIS A O 1
ATOM 1601 N N . GLY A 1 202 ? -3.462 -0.395 -20.899 1.00 51.41 202 GLY A N 1
ATOM 1602 C CA . GLY A 1 202 ? -2.590 0.583 -20.243 1.00 51.41 202 GLY A CA 1
ATOM 1603 C C . GLY A 1 202 ? -2.523 1.885 -21.049 1.00 51.41 202 GLY A C 1
ATOM 1604 O O . GLY A 1 202 ? -1.825 1.973 -22.061 1.00 51.41 202 GLY A O 1
ATOM 1605 N N . ARG A 1 203 ? -3.270 2.913 -20.630 1.00 49.66 203 ARG A N 1
ATOM 1606 C CA . ARG A 1 203 ? -3.264 4.240 -21.266 1.00 49.66 203 ARG A CA 1
ATOM 1607 C C . ARG A 1 203 ? -2.084 5.054 -20.736 1.00 49.66 203 ARG A C 1
ATOM 1609 O O . ARG A 1 203 ? -2.175 5.657 -19.676 1.00 49.66 203 ARG A O 1
ATOM 1616 N N . ARG A 1 204 ? -0.983 5.116 -21.489 1.00 44.00 204 ARG A N 1
ATOM 1617 C CA . ARG A 1 204 ? 0.168 5.962 -21.133 1.00 44.00 204 ARG A CA 1
ATOM 1618 C C . ARG A 1 204 ? -0.074 7.414 -21.560 1.00 44.00 204 ARG A C 1
ATOM 1620 O O . ARG A 1 204 ? -0.226 7.701 -22.747 1.00 44.00 204 ARG A O 1
ATOM 1627 N N . TRP A 1 205 ? -0.067 8.336 -20.601 1.00 40.53 205 TRP A N 1
ATOM 1628 C CA . TRP A 1 205 ? -0.104 9.779 -20.861 1.00 40.53 205 TRP A CA 1
ATOM 1629 C C . TRP A 1 205 ? 1.319 10.309 -21.097 1.00 40.53 205 TRP A C 1
ATOM 1631 O O . TRP A 1 205 ? 2.211 10.093 -20.279 1.00 40.53 205 TRP A O 1
ATOM 1641 N N . HIS A 1 206 ? 1.548 11.009 -22.211 1.00 36.91 206 HIS A N 1
ATOM 1642 C CA . HIS A 1 206 ? 2.816 11.689 -22.494 1.00 36.91 206 HIS A CA 1
ATOM 1643 C C . HIS A 1 206 ? 2.686 13.198 -22.249 1.00 36.91 206 HIS A C 1
ATOM 1645 O O . HIS A 1 206 ? 1.854 13.859 -22.869 1.00 36.91 206 HIS A O 1
ATOM 1651 N N . TRP A 1 207 ? 3.554 13.757 -21.402 1.00 35.19 207 TRP A N 1
ATOM 1652 C CA . TRP A 1 207 ? 3.726 15.204 -21.263 1.00 35.19 207 TRP A CA 1
ATOM 1653 C C . TRP A 1 207 ? 4.681 15.714 -22.348 1.00 35.19 207 TRP A C 1
ATOM 1655 O O . TRP A 1 207 ? 5.896 15.539 -22.268 1.00 35.19 207 TRP A O 1
ATOM 1665 N N . GLY A 1 208 ? 4.131 16.330 -23.393 1.00 29.70 208 GLY A N 1
ATOM 1666 C CA . GLY A 1 208 ? 4.923 17.047 -24.389 1.00 29.70 208 GLY A CA 1
ATOM 1667 C C . GLY A 1 208 ? 5.374 18.405 -23.849 1.00 29.70 208 GLY A C 1
ATOM 1668 O O . GLY A 1 208 ? 4.560 19.166 -23.325 1.00 29.70 208 GLY A O 1
ATOM 1669 N N . ARG A 1 209 ? 6.657 18.755 -24.016 1.00 39.09 209 ARG A N 1
ATOM 1670 C CA . ARG A 1 209 ? 7.111 20.148 -23.876 1.00 39.09 209 ARG A CA 1
ATOM 1671 C C . ARG A 1 209 ? 6.422 20.981 -24.960 1.00 39.09 209 ARG A C 1
ATOM 1673 O O . ARG A 1 209 ? 6.849 20.970 -26.109 1.00 39.09 209 ARG A O 1
ATOM 1680 N N . GLY A 1 210 ? 5.341 21.660 -24.586 1.00 39.00 210 GLY A N 1
ATOM 1681 C CA . GLY A 1 210 ? 4.592 22.563 -25.458 1.00 39.00 210 GLY A CA 1
ATOM 1682 C C . GLY A 1 210 ? 3.120 22.192 -25.611 1.00 39.00 210 GLY A C 1
ATOM 1683 O O . GLY A 1 210 ? 2.716 21.802 -26.697 1.00 39.00 210 GLY A O 1
ATOM 1684 N N . GLY A 1 211 ? 2.338 22.321 -24.532 1.00 37.16 211 GLY A N 1
ATOM 1685 C CA . GLY A 1 211 ? 0.931 22.770 -24.529 1.00 37.16 211 GLY A CA 1
ATOM 1686 C C . GLY A 1 211 ? -0.119 22.098 -25.429 1.00 37.16 211 GLY A C 1
ATOM 1687 O O . GLY A 1 211 ? -1.255 22.559 -25.443 1.00 37.16 211 GLY A O 1
ATOM 1688 N N . HIS A 1 212 ? 0.202 21.036 -26.163 1.00 32.00 212 HIS A N 1
ATOM 1689 C CA . HIS A 1 212 ? -0.718 20.363 -27.071 1.00 32.00 212 HIS A CA 1
ATOM 1690 C C . HIS A 1 212 ? -0.747 18.864 -26.783 1.00 32.00 212 HIS A C 1
ATOM 1692 O O . HIS A 1 212 ? 0.256 18.160 -26.912 1.00 32.00 212 HIS A O 1
ATOM 1698 N N . PHE A 1 213 ? -1.934 18.386 -26.407 1.00 37.25 213 PHE A N 1
ATOM 1699 C CA . PHE A 1 213 ? -2.243 16.974 -26.224 1.00 37.25 213 PHE A CA 1
ATOM 1700 C C . PHE A 1 213 ? -2.019 16.216 -27.539 1.00 37.25 213 PHE A C 1
ATOM 1702 O O . PHE A 1 213 ? -2.744 16.411 -28.514 1.00 37.25 213 PHE A O 1
ATOM 1709 N N . LYS A 1 214 ? -1.031 15.319 -27.562 1.00 29.00 214 LYS A N 1
ATOM 1710 C CA . LYS A 1 214 ? -0.935 14.249 -28.558 1.00 29.00 214 LYS A CA 1
ATOM 1711 C C . LYS A 1 214 ? -0.943 12.911 -27.834 1.00 29.00 214 LYS A C 1
ATOM 1713 O O . LYS A 1 214 ? -0.027 12.600 -27.079 1.00 29.00 214 LYS A O 1
ATOM 1718 N N . ILE A 1 215 ? -1.982 12.124 -28.094 1.00 34.47 215 ILE A N 1
ATOM 1719 C CA . ILE A 1 215 ? -2.036 10.710 -27.733 1.00 34.47 215 ILE A CA 1
ATOM 1720 C C . ILE A 1 215 ? -1.053 9.995 -28.666 1.00 34.47 215 ILE A C 1
ATOM 1722 O O . ILE A 1 215 ? -1.305 9.892 -29.864 1.00 34.47 215 ILE A O 1
ATOM 1726 N N . SER A 1 216 ? 0.088 9.554 -28.137 1.00 34.16 216 SER A N 1
ATOM 1727 C CA . SER A 1 216 ? 0.984 8.635 -28.842 1.00 34.16 216 SER A CA 1
ATOM 1728 C C . SER A 1 216 ? 0.811 7.255 -28.232 1.00 34.16 216 SER A C 1
ATOM 1730 O O . SER A 1 216 ? 1.238 7.003 -27.107 1.00 34.16 216 SER A O 1
ATOM 1732 N N . ILE A 1 217 ? 0.145 6.373 -28.971 1.00 35.81 217 ILE A N 1
ATOM 1733 C CA . ILE A 1 217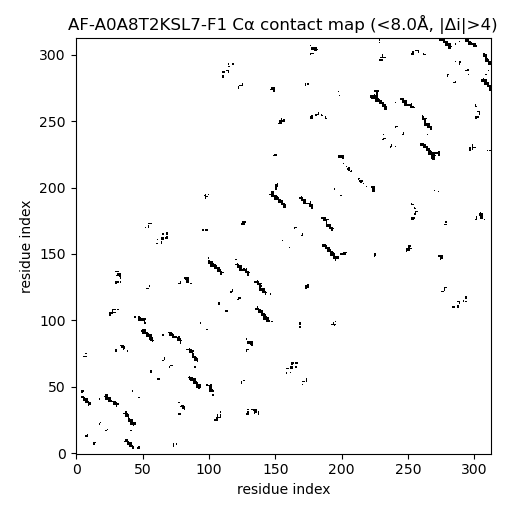 ? -0.027 4.966 -28.620 1.00 35.81 217 ILE A CA 1
ATOM 1734 C C . ILE A 1 217 ? 1.298 4.273 -28.954 1.00 35.81 217 ILE A C 1
ATOM 1736 O O . ILE A 1 217 ? 1.551 3.938 -30.105 1.00 35.81 217 ILE A O 1
ATOM 1740 N N . CYS A 1 218 ? 2.184 4.131 -27.967 1.00 34.62 218 CYS A N 1
ATOM 1741 C CA . CYS A 1 218 ? 3.435 3.372 -28.119 1.00 34.62 218 CYS A CA 1
ATOM 1742 C C . CYS A 1 218 ? 3.409 2.016 -27.391 1.00 34.62 218 CYS A C 1
ATOM 1744 O O . CYS A 1 218 ? 4.433 1.339 -27.333 1.00 34.62 218 CYS A O 1
ATOM 1746 N N . ALA A 1 219 ? 2.259 1.596 -26.856 1.00 37.78 219 ALA A N 1
ATOM 1747 C CA . ALA A 1 219 ? 2.026 0.187 -26.558 1.00 37.78 219 ALA A CA 1
ATOM 1748 C C . ALA A 1 219 ? 1.493 -0.485 -27.837 1.00 37.78 219 ALA A C 1
ATOM 1750 O O . ALA A 1 219 ? 0.644 0.115 -28.501 1.00 37.78 219 ALA A O 1
ATOM 1751 N N . PRO A 1 220 ? 1.966 -1.685 -28.224 1.00 36.44 220 PRO A N 1
ATOM 1752 C CA . PRO A 1 220 ? 1.282 -2.454 -29.258 1.00 36.44 220 PRO A CA 1
ATOM 1753 C C . PRO A 1 220 ? -0.190 -2.609 -28.855 1.00 36.44 220 PRO A C 1
ATOM 1755 O O . PRO A 1 220 ? -0.488 -2.784 -27.673 1.00 36.44 220 PRO A O 1
ATOM 1758 N N . ALA A 1 221 ? -1.091 -2.520 -29.834 1.00 40.81 221 ALA A N 1
ATOM 1759 C CA . ALA A 1 221 ? -2.546 -2.514 -29.665 1.00 40.81 221 ALA A CA 1
ATOM 1760 C C . ALA A 1 221 ? -3.127 -3.782 -28.990 1.00 40.81 221 ALA A C 1
ATOM 1762 O O . ALA A 1 221 ? -4.330 -3.854 -28.761 1.00 40.81 221 ALA A O 1
ATOM 1763 N N . ASP A 1 222 ? -2.269 -4.731 -28.606 1.00 42.03 222 ASP A N 1
ATOM 1764 C CA . ASP A 1 222 ? -2.616 -6.108 -28.259 1.00 42.03 222 ASP A CA 1
ATOM 1765 C C . ASP A 1 222 ? -2.205 -6.481 -26.814 1.00 42.03 222 ASP A C 1
ATOM 1767 O O . ASP A 1 222 ? -2.202 -7.649 -26.442 1.00 42.03 222 ASP A O 1
ATOM 1771 N N . ALA A 1 223 ? -1.792 -5.516 -25.978 1.00 46.91 223 ALA A N 1
ATOM 1772 C CA . ALA A 1 223 ? -1.440 -5.785 -24.580 1.00 46.91 223 ALA A CA 1
ATOM 1773 C C . ALA A 1 223 ? -2.483 -5.219 -23.606 1.00 46.91 223 ALA A C 1
ATOM 1775 O O . ALA A 1 223 ? -2.529 -4.017 -23.338 1.00 46.91 223 ALA A O 1
ATOM 1776 N N . SER A 1 224 ? -3.315 -6.115 -23.074 1.00 60.72 224 SER A N 1
ATOM 1777 C CA . SER A 1 224 ? -4.522 -5.817 -22.292 1.00 60.72 224 SER A CA 1
ATOM 1778 C C . SER A 1 224 ? -4.336 -5.888 -20.765 1.00 60.72 224 SER A C 1
ATOM 1780 O O . SER A 1 224 ? -5.314 -5.908 -20.030 1.00 60.72 224 SER A O 1
ATOM 1782 N N . GLY A 1 225 ? -3.097 -5.950 -20.262 1.00 72.31 225 GLY A N 1
ATOM 1783 C CA . GLY A 1 225 ? -2.792 -5.956 -18.826 1.00 72.31 225 GLY A CA 1
ATOM 1784 C C . GLY A 1 225 ? -1.298 -6.100 -18.513 1.00 72.31 225 GLY A C 1
ATOM 1785 O O . GLY A 1 225 ? -0.481 -6.331 -19.406 1.00 72.31 225 GLY A O 1
ATOM 1786 N N . MET A 1 226 ? -0.920 -5.949 -17.241 1.00 89.06 226 MET A N 1
ATOM 1787 C CA . MET A 1 226 ? 0.443 -6.217 -16.757 1.00 89.06 226 MET A CA 1
ATOM 1788 C C . MET A 1 226 ? 0.525 -7.639 -16.212 1.00 89.06 226 MET A C 1
ATOM 1790 O O . MET A 1 226 ? -0.309 -8.003 -15.398 1.00 89.06 226 MET A O 1
ATOM 1794 N N . THR A 1 227 ? 1.508 -8.439 -16.622 1.00 92.06 227 THR A N 1
ATOM 1795 C CA . THR A 1 227 ? 1.565 -9.881 -16.295 1.00 92.06 227 THR A CA 1
ATOM 1796 C C . THR A 1 227 ? 2.781 -10.288 -15.469 1.00 92.06 227 THR A C 1
ATOM 1798 O O . THR A 1 227 ? 2.809 -11.362 -14.875 1.00 92.06 227 THR A O 1
ATOM 1801 N N . ALA A 1 228 ? 3.812 -9.445 -15.421 1.00 94.62 228 ALA A N 1
ATOM 1802 C CA . ALA A 1 228 ? 4.995 -9.689 -14.606 1.00 94.62 228 ALA A CA 1
ATOM 1803 C C . ALA A 1 228 ? 5.691 -8.382 -14.236 1.00 94.62 228 ALA A C 1
ATOM 1805 O O . ALA A 1 228 ? 5.760 -7.471 -15.059 1.00 94.62 228 ALA A O 1
ATOM 1806 N N . LEU A 1 229 ? 6.284 -8.336 -13.041 1.00 96.75 229 LEU A N 1
ATOM 1807 C CA . LEU A 1 229 ? 7.176 -7.258 -12.608 1.00 96.75 229 LEU A CA 1
ATOM 1808 C C . LEU A 1 229 ? 8.625 -7.740 -12.557 1.00 96.75 229 LEU A C 1
ATOM 1810 O O . LEU A 1 229 ? 8.898 -8.898 -12.224 1.00 96.75 229 LEU A O 1
ATOM 1814 N N . ARG A 1 230 ? 9.566 -6.863 -12.901 1.00 97.31 230 ARG A N 1
ATOM 1815 C CA . ARG A 1 230 ? 11.016 -7.076 -12.799 1.00 97.31 230 ARG A CA 1
ATOM 1816 C C . ARG A 1 230 ? 11.707 -5.788 -12.373 1.00 97.31 230 ARG A C 1
ATOM 1818 O O . ARG A 1 230 ? 11.140 -4.709 -12.478 1.00 97.31 230 ARG A O 1
ATOM 1825 N N . VAL A 1 231 ? 12.947 -5.918 -11.922 1.00 95.88 231 VAL A N 1
ATOM 1826 C CA . VAL A 1 231 ? 13.795 -4.793 -11.525 1.00 95.88 231 VAL A CA 1
ATOM 1827 C C . VAL A 1 231 ? 15.105 -4.852 -12.309 1.00 95.88 231 VAL A C 1
ATOM 1829 O O . VAL A 1 231 ? 15.630 -5.939 -12.575 1.00 95.88 231 VAL A O 1
ATOM 1832 N N . SER A 1 232 ? 15.623 -3.691 -12.698 1.00 94.69 232 SER A N 1
ATOM 1833 C CA . SER A 1 232 ? 16.983 -3.534 -13.221 1.00 94.69 232 SER A CA 1
ATOM 1834 C C . SER A 1 232 ? 17.831 -2.750 -12.231 1.00 94.69 232 SER A C 1
ATOM 1836 O O . SER A 1 232 ? 17.371 -1.718 -11.746 1.00 94.69 232 SER A O 1
ATOM 1838 N N . CYS A 1 233 ? 19.059 -3.200 -11.990 1.00 91.75 233 CYS A N 1
ATOM 1839 C CA . CYS A 1 233 ? 20.045 -2.506 -11.153 1.00 91.75 233 CYS A CA 1
ATOM 1840 C C . CYS A 1 233 ? 21.368 -2.229 -11.889 1.00 91.75 233 CYS A C 1
ATOM 1842 O O . CYS A 1 233 ? 22.361 -1.864 -11.264 1.00 91.75 233 CYS A O 1
ATOM 1844 N N . CYS A 1 234 ? 21.406 -2.459 -13.204 1.00 90.75 234 CYS A N 1
ATOM 1845 C CA . CYS A 1 234 ? 22.525 -2.143 -14.087 1.00 90.75 234 CYS A CA 1
ATOM 1846 C C . CYS A 1 234 ? 22.062 -2.092 -15.554 1.00 90.75 234 CYS A C 1
ATOM 1848 O O . CYS A 1 234 ? 20.957 -2.528 -15.894 1.00 90.75 234 CYS A O 1
ATOM 1850 N N . ASP A 1 235 ? 22.932 -1.615 -16.445 1.00 92.81 235 ASP A N 1
ATOM 1851 C CA . ASP A 1 235 ? 22.629 -1.512 -17.877 1.00 92.81 235 ASP A CA 1
ATOM 1852 C C . ASP A 1 235 ? 22.367 -2.871 -18.542 1.00 92.81 235 ASP A C 1
ATOM 1854 O O . ASP A 1 235 ? 21.581 -2.963 -19.486 1.00 92.81 235 ASP A O 1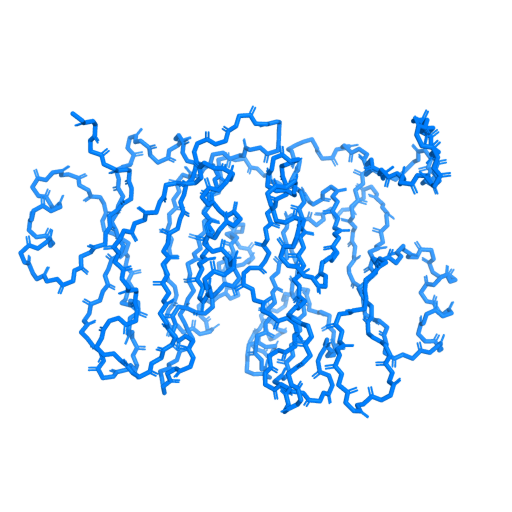
ATOM 1858 N N . ASP A 1 236 ? 23.019 -3.935 -18.074 1.00 94.81 236 ASP A N 1
ATOM 1859 C CA . ASP A 1 236 ? 22.854 -5.288 -18.613 1.00 94.81 236 ASP A CA 1
ATOM 1860 C C . ASP A 1 236 ? 21.430 -5.800 -18.380 1.00 94.81 236 ASP A C 1
ATOM 1862 O O . ASP A 1 236 ? 20.807 -6.352 -19.293 1.00 94.81 236 ASP A O 1
ATOM 1866 N N . ASP A 1 237 ? 20.885 -5.531 -17.192 1.00 95.19 237 ASP A N 1
ATOM 1867 C CA . ASP A 1 237 ? 19.497 -5.824 -16.859 1.00 95.19 237 ASP A CA 1
ATOM 1868 C C . ASP A 1 237 ? 18.532 -5.043 -17.741 1.00 95.19 237 ASP A C 1
ATOM 1870 O O . ASP A 1 237 ? 17.583 -5.614 -18.280 1.00 95.19 237 ASP A O 1
ATOM 1874 N N . GLU A 1 238 ? 18.770 -3.739 -17.911 1.00 95.50 238 GLU A N 1
ATOM 1875 C CA . GLU A 1 238 ? 17.937 -2.913 -18.780 1.00 95.50 238 GLU A CA 1
ATOM 1876 C C . GLU A 1 238 ? 17.934 -3.446 -20.217 1.00 95.50 238 GLU A C 1
ATOM 1878 O O . GLU A 1 238 ? 16.876 -3.523 -20.848 1.00 95.50 238 GLU A O 1
ATOM 1883 N N . ARG A 1 239 ? 19.103 -3.823 -20.755 1.00 96.75 239 ARG A N 1
ATOM 1884 C CA . ARG A 1 239 ? 19.214 -4.384 -22.111 1.00 96.75 239 ARG A CA 1
ATOM 1885 C C . ARG A 1 239 ? 18.472 -5.714 -22.230 1.00 96.75 239 ARG A C 1
ATOM 1887 O O . ARG A 1 239 ? 17.771 -5.923 -23.223 1.00 96.75 239 ARG A O 1
ATOM 1894 N N . ASP A 1 240 ? 18.586 -6.595 -21.238 1.00 97.62 240 ASP A N 1
ATOM 1895 C CA . ASP A 1 240 ? 17.869 -7.872 -21.223 1.00 97.62 240 ASP A CA 1
ATOM 1896 C C . ASP A 1 240 ? 16.346 -7.686 -21.136 1.00 97.62 240 ASP A C 1
ATOM 1898 O O . ASP A 1 240 ? 15.607 -8.285 -21.922 1.00 97.62 240 ASP A O 1
ATOM 1902 N N . LEU A 1 241 ? 15.868 -6.813 -20.246 1.00 97.00 241 LEU A N 1
ATOM 1903 C CA . LEU A 1 241 ? 14.440 -6.543 -20.064 1.00 97.00 241 LEU A CA 1
ATOM 1904 C C . LEU A 1 241 ? 13.823 -5.873 -21.298 1.00 97.00 241 LEU A C 1
ATOM 1906 O O . LEU A 1 241 ? 12.744 -6.287 -21.735 1.00 97.00 241 LEU A O 1
ATOM 1910 N N . LYS A 1 242 ? 14.534 -4.931 -21.934 1.00 96.38 242 LYS A N 1
ATOM 1911 C CA . LYS A 1 242 ? 14.134 -4.348 -23.230 1.00 96.38 242 LYS A CA 1
ATOM 1912 C C . LYS A 1 242 ? 14.006 -5.428 -24.307 1.00 96.38 242 LYS A C 1
ATOM 1914 O O . LYS A 1 242 ? 12.984 -5.487 -24.989 1.00 96.38 242 LYS A O 1
ATOM 1919 N N . ARG A 1 243 ? 14.992 -6.328 -24.426 1.00 96.62 243 ARG A N 1
ATOM 1920 C CA . ARG A 1 243 ? 14.956 -7.459 -25.376 1.00 96.62 243 ARG A CA 1
ATOM 1921 C C . ARG A 1 243 ? 13.799 -8.420 -25.096 1.00 96.62 243 ARG A C 1
ATOM 1923 O O . ARG A 1 243 ? 13.246 -8.995 -26.024 1.00 96.62 243 ARG A O 1
ATOM 1930 N N . LYS A 1 244 ? 13.408 -8.574 -23.831 1.00 95.62 244 LYS A N 1
ATOM 1931 C CA . LYS A 1 244 ? 12.243 -9.366 -23.406 1.00 95.62 244 LYS A CA 1
ATOM 1932 C C . LYS A 1 244 ? 10.925 -8.590 -23.499 1.00 95.62 244 LYS A C 1
ATOM 1934 O O . LYS A 1 244 ? 9.904 -9.089 -23.027 1.00 95.62 244 LYS A O 1
ATOM 1939 N N . HIS A 1 245 ? 10.918 -7.407 -24.116 1.00 94.31 245 HIS A N 1
ATOM 1940 C CA . HIS A 1 245 ? 9.764 -6.517 -24.277 1.00 94.31 245 HIS A CA 1
ATOM 1941 C C . HIS A 1 245 ? 9.053 -6.198 -22.953 1.00 94.31 245 HIS A C 1
ATOM 1943 O O . HIS A 1 245 ? 7.824 -6.245 -22.877 1.00 94.31 245 HIS A O 1
ATOM 1949 N N . PHE A 1 246 ? 9.823 -5.949 -21.896 1.00 95.00 246 PHE A N 1
ATOM 1950 C CA . PHE A 1 246 ? 9.319 -5.265 -20.711 1.00 95.00 246 PHE A CA 1
ATOM 1951 C C . PHE A 1 246 ? 9.306 -3.753 -20.954 1.00 95.00 246 PHE A C 1
ATOM 1953 O O . PHE A 1 246 ? 10.130 -3.217 -21.700 1.00 95.00 246 PHE A O 1
ATOM 1960 N N . VAL A 1 247 ? 8.394 -3.061 -20.282 1.00 93.88 247 VAL A N 1
ATOM 1961 C CA . VAL A 1 247 ? 8.265 -1.606 -20.302 1.00 93.88 247 VAL A CA 1
ATOM 1962 C C . VAL A 1 247 ? 8.794 -1.042 -18.989 1.00 93.88 247 VAL A C 1
ATOM 1964 O O . VAL A 1 247 ? 8.416 -1.494 -17.910 1.00 93.88 247 VAL A O 1
ATOM 1967 N N . LYS A 1 248 ? 9.681 -0.052 -19.098 1.00 94.88 248 LYS A N 1
ATOM 1968 C CA . LYS A 1 248 ? 10.283 0.655 -17.966 1.00 94.88 248 LYS A CA 1
ATOM 1969 C C . LYS A 1 248 ? 9.281 1.612 -17.325 1.00 94.88 248 LYS A C 1
ATOM 1971 O O . LYS A 1 248 ? 8.668 2.415 -18.037 1.00 94.88 248 LYS A O 1
ATOM 1976 N N . VAL A 1 249 ? 9.184 1.573 -16.000 1.00 94.00 249 VAL A N 1
ATOM 1977 C CA . VAL A 1 249 ? 8.629 2.661 -15.190 1.00 94.00 249 VAL A CA 1
ATOM 1978 C C . VAL A 1 249 ? 9.701 3.745 -15.115 1.00 94.00 249 VAL A C 1
ATOM 1980 O O . VAL A 1 249 ? 10.783 3.518 -14.578 1.00 94.00 249 VAL A O 1
ATOM 1983 N N . ASP A 1 250 ? 9.442 4.890 -15.746 1.00 89.19 250 ASP A N 1
ATOM 1984 C CA . ASP A 1 250 ? 10.453 5.920 -16.026 1.00 89.19 250 ASP A CA 1
ATOM 1985 C C . ASP A 1 250 ? 10.694 6.840 -14.820 1.00 89.19 250 ASP A C 1
ATOM 1987 O O . ASP A 1 250 ? 10.428 8.038 -14.842 1.00 89.19 250 ASP A O 1
ATOM 1991 N N . THR A 1 251 ? 11.121 6.234 -13.718 1.00 90.69 251 THR A N 1
ATOM 1992 C CA . THR A 1 251 ? 11.452 6.907 -12.462 1.00 90.69 251 THR A CA 1
ATOM 1993 C C . THR A 1 251 ? 12.548 6.115 -11.782 1.00 90.69 251 THR A C 1
ATOM 1995 O O . THR A 1 251 ? 12.421 4.893 -11.653 1.00 90.69 251 THR A O 1
ATOM 1998 N N . ASN A 1 252 ? 13.620 6.785 -11.368 1.00 90.06 252 ASN A N 1
ATOM 1999 C CA . ASN A 1 252 ? 14.660 6.102 -10.622 1.00 90.06 252 ASN A CA 1
ATOM 2000 C C . ASN A 1 252 ? 14.143 5.842 -9.203 1.00 90.06 252 ASN A C 1
ATOM 2002 O O . ASN A 1 252 ? 13.865 6.771 -8.452 1.00 90.06 252 ASN A O 1
ATOM 2006 N N . LEU A 1 253 ? 14.005 4.570 -8.845 1.00 88.19 253 LEU A N 1
ATOM 2007 C CA . LEU A 1 253 ? 13.474 4.147 -7.550 1.00 88.19 253 LEU A CA 1
ATOM 2008 C C . LEU A 1 253 ? 14.502 4.238 -6.425 1.00 88.19 253 LEU A C 1
ATOM 2010 O O . LEU A 1 253 ? 14.163 3.960 -5.278 1.00 88.19 253 LEU A O 1
ATOM 2014 N N . HIS A 1 254 ? 15.739 4.618 -6.747 1.00 83.25 254 HIS A N 1
ATOM 2015 C CA . HIS A 1 254 ? 16.817 4.684 -5.783 1.00 83.25 254 HIS A CA 1
ATOM 2016 C C . HIS A 1 254 ? 17.671 5.948 -5.920 1.00 83.25 254 HIS A C 1
ATOM 2018 O O . HIS A 1 254 ? 18.260 6.200 -6.972 1.00 83.25 254 HIS A O 1
ATOM 2024 N N . TYR A 1 255 ? 17.820 6.694 -4.827 1.00 74.69 255 TYR A N 1
ATOM 2025 C CA . TYR A 1 255 ? 18.774 7.796 -4.717 1.00 74.69 255 TYR A CA 1
ATOM 2026 C C . TYR A 1 255 ? 19.727 7.556 -3.555 1.00 74.69 255 TYR A C 1
ATOM 2028 O O . TYR A 1 255 ? 19.314 7.583 -2.402 1.00 74.69 255 TYR A O 1
ATOM 2036 N N . GLY A 1 256 ? 21.012 7.371 -3.852 1.00 65.50 256 GLY A N 1
ATOM 2037 C CA . GLY A 1 256 ? 22.045 7.150 -2.847 1.00 65.50 256 GLY A CA 1
ATOM 2038 C C . GLY A 1 256 ? 23.447 7.147 -3.448 1.00 65.50 256 GLY A C 1
ATOM 2039 O O . GLY A 1 256 ? 23.626 7.335 -4.649 1.00 65.50 256 GLY A O 1
ATOM 2040 N N . LYS A 1 257 ? 24.465 6.931 -2.605 1.00 61.03 257 LYS A N 1
ATOM 2041 C CA . LYS A 1 257 ? 25.876 6.841 -3.036 1.00 61.03 257 LYS A CA 1
ATOM 2042 C C . LYS A 1 257 ? 26.188 5.578 -3.852 1.00 61.03 257 LYS A C 1
ATOM 2044 O O . LYS A 1 257 ? 27.288 5.464 -4.382 1.00 61.03 257 LYS A O 1
ATOM 2049 N N . CYS A 1 258 ? 25.258 4.628 -3.935 1.00 61.66 258 CYS A N 1
ATOM 2050 C CA . CYS A 1 258 ? 25.396 3.460 -4.794 1.00 61.66 258 CYS A CA 1
ATOM 2051 C C . CYS A 1 258 ? 25.040 3.847 -6.233 1.00 61.66 258 CYS A C 1
ATOM 2053 O O . CYS A 1 258 ? 23.916 4.235 -6.526 1.00 61.66 258 CYS A O 1
ATOM 2055 N N . GLU A 1 259 ? 26.035 3.766 -7.114 1.00 62.91 259 GLU A N 1
ATOM 2056 C CA . GLU A 1 259 ? 26.096 4.477 -8.401 1.00 62.91 259 GLU A CA 1
ATOM 2057 C C . GLU A 1 259 ? 25.040 4.070 -9.444 1.00 62.91 259 GLU A C 1
ATOM 2059 O O . GLU A 1 259 ? 24.864 4.773 -10.439 1.00 62.91 259 GLU A O 1
ATOM 2064 N N . ASN A 1 260 ? 24.311 2.968 -9.237 1.00 81.06 260 ASN A N 1
ATOM 2065 C CA . ASN A 1 260 ? 23.398 2.445 -10.247 1.00 81.06 260 ASN A CA 1
ATOM 2066 C C . ASN A 1 260 ? 21.946 2.830 -9.973 1.00 81.06 260 ASN A C 1
ATOM 2068 O O . ASN A 1 260 ? 21.384 2.509 -8.925 1.00 81.06 260 ASN A O 1
ATOM 2072 N N . ALA A 1 261 ? 21.318 3.433 -10.982 1.00 87.75 261 ALA A N 1
ATOM 2073 C CA . ALA A 1 261 ? 19.882 3.648 -10.997 1.00 87.75 261 ALA A CA 1
ATOM 2074 C C . ALA A 1 261 ? 19.125 2.311 -10.931 1.00 87.75 261 ALA A C 1
ATOM 2076 O O . ALA A 1 261 ? 19.521 1.312 -11.545 1.00 87.75 261 ALA A O 1
ATOM 2077 N N . VAL A 1 262 ? 18.014 2.313 -10.199 1.00 91.88 262 VAL A N 1
ATOM 2078 C CA . VAL A 1 262 ? 17.145 1.149 -10.033 1.00 91.88 262 VAL A CA 1
ATOM 2079 C C . VAL A 1 262 ? 15.791 1.463 -10.647 1.00 91.88 262 VAL A C 1
ATOM 2081 O O . VAL A 1 262 ? 15.180 2.479 -10.330 1.00 91.88 262 VAL A O 1
ATOM 2084 N N . TYR A 1 263 ? 15.302 0.590 -11.526 1.00 94.25 263 TYR A N 1
ATOM 2085 C CA . TYR A 1 263 ? 14.018 0.791 -12.202 1.00 94.25 263 TYR A CA 1
ATOM 2086 C C . TYR A 1 263 ? 13.118 -0.426 -12.056 1.00 94.25 263 TYR A C 1
ATOM 2088 O O . TYR A 1 263 ? 13.575 -1.567 -12.163 1.00 94.25 263 TYR A O 1
ATOM 2096 N N . LEU A 1 264 ? 11.822 -0.169 -11.882 1.00 96.12 264 LEU A N 1
ATOM 2097 C CA . LEU A 1 264 ? 10.769 -1.165 -12.033 1.00 96.12 264 LEU A CA 1
ATOM 2098 C C . LEU A 1 264 ? 10.399 -1.312 -13.510 1.00 96.12 264 LEU A C 1
ATOM 2100 O O . LEU A 1 264 ? 10.369 -0.352 -14.280 1.00 96.12 264 LEU A O 1
ATOM 2104 N N . TRP A 1 265 ? 10.090 -2.540 -13.894 1.00 96.81 265 TRP A N 1
ATOM 2105 C CA . TRP A 1 265 ? 9.683 -2.925 -15.232 1.00 96.81 265 TRP A CA 1
ATOM 2106 C C . TRP A 1 265 ? 8.444 -3.796 -15.153 1.00 96.81 265 TRP A C 1
ATOM 2108 O O . TRP A 1 265 ? 8.380 -4.692 -14.311 1.00 96.81 265 TRP A O 1
ATOM 2118 N N . TYR A 1 266 ? 7.506 -3.600 -16.073 1.00 94.69 266 TYR A N 1
ATOM 2119 C CA . TYR A 1 266 ? 6.350 -4.478 -16.217 1.00 94.69 266 TYR A CA 1
ATOM 2120 C C . TYR A 1 266 ? 6.329 -5.151 -17.586 1.00 94.69 266 TYR A C 1
ATOM 2122 O O . TYR A 1 266 ? 6.818 -4.609 -18.579 1.00 94.69 266 TYR A O 1
ATOM 2130 N N . LYS A 1 267 ? 5.767 -6.355 -17.645 1.00 93.12 267 LYS A N 1
ATOM 2131 C CA . LYS A 1 267 ? 5.515 -7.076 -18.889 1.00 93.12 267 LYS A CA 1
ATOM 2132 C C . LYS A 1 267 ? 4.065 -6.854 -19.311 1.00 93.12 267 LYS A C 1
ATOM 2134 O O . LYS A 1 267 ? 3.177 -7.276 -18.575 1.00 93.12 267 LYS A O 1
ATOM 2139 N N . PRO A 1 268 ? 3.803 -6.230 -20.468 1.00 88.12 268 PRO A N 1
ATOM 2140 C CA . PRO A 1 268 ? 2.460 -6.202 -21.030 1.00 88.12 268 PRO A CA 1
ATOM 2141 C C . PRO A 1 268 ? 2.053 -7.603 -21.526 1.00 88.12 268 PRO A C 1
ATOM 2143 O O . PRO A 1 268 ? 2.892 -8.326 -22.077 1.00 88.12 268 PRO A O 1
ATOM 2146 N N . GLY A 1 269 ? 0.787 -7.986 -21.358 1.00 80.88 269 GLY A N 1
ATOM 2147 C CA . GLY A 1 269 ? 0.238 -9.248 -21.866 1.00 80.88 269 GLY A CA 1
ATOM 2148 C C . GLY A 1 269 ? -1.219 -9.501 -21.462 1.00 80.88 269 GLY A C 1
ATOM 2149 O O . GLY A 1 269 ? -1.796 -8.757 -20.675 1.00 80.88 269 GLY A O 1
ATOM 2150 N N . GLU A 1 270 ? -1.813 -10.562 -22.012 1.00 70.31 270 GLU A N 1
ATOM 2151 C CA . GLU A 1 270 ? -3.253 -10.847 -21.867 1.00 70.31 270 GLU A CA 1
ATOM 2152 C C . GLU A 1 270 ? -3.590 -11.873 -20.776 1.00 70.31 270 GLU A C 1
ATOM 2154 O O . GLU A 1 270 ? -4.715 -11.925 -20.289 1.00 70.31 270 GLU A O 1
ATOM 2159 N N . THR A 1 271 ? -2.632 -12.700 -20.362 1.00 72.94 271 THR A N 1
ATOM 2160 C CA . THR A 1 271 ? -2.860 -13.791 -19.400 1.00 72.94 271 THR A CA 1
ATOM 2161 C C . THR A 1 271 ? -2.177 -13.511 -18.071 1.00 72.94 271 THR A C 1
ATOM 2163 O O . THR A 1 271 ? -1.056 -13.007 -18.064 1.00 72.94 271 THR A O 1
ATOM 2166 N N . SER A 1 272 ? -2.790 -13.928 -16.959 1.00 77.88 272 SER A N 1
ATOM 2167 C CA . SER A 1 272 ? -2.206 -13.808 -15.610 1.00 77.88 272 SER A CA 1
ATOM 2168 C C . SER A 1 272 ? -1.918 -12.356 -15.219 1.00 77.88 272 SER A C 1
ATOM 2170 O O . SER A 1 272 ? -0.798 -11.996 -14.861 1.00 77.88 272 SER A O 1
ATOM 2172 N N . LYS A 1 273 ? -2.943 -11.510 -15.351 1.00 88.38 273 LYS A N 1
ATOM 2173 C CA . LYS A 1 273 ? -2.856 -10.081 -15.056 1.00 88.38 273 LYS A CA 1
ATOM 2174 C C . LYS A 1 273 ? -2.654 -9.865 -13.562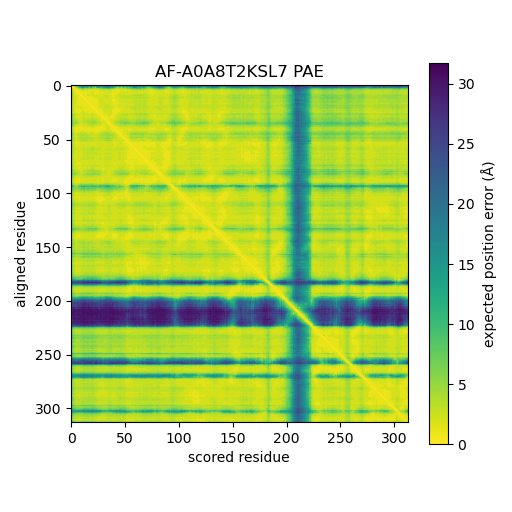 1.00 88.38 273 LYS A C 1
ATOM 2176 O O . LYS A 1 273 ? -3.353 -10.465 -12.748 1.00 88.38 273 LYS A O 1
ATOM 2181 N N . ILE A 1 274 ? -1.714 -8.989 -13.240 1.00 93.94 274 ILE A N 1
ATOM 2182 C CA . ILE A 1 274 ? -1.375 -8.610 -11.879 1.00 93.94 274 ILE A CA 1
ATOM 2183 C C . ILE A 1 274 ? -2.580 -7.915 -11.271 1.00 93.94 274 ILE A C 1
ATOM 2185 O O . ILE A 1 274 ? -3.066 -6.921 -11.806 1.00 93.94 274 ILE A O 1
ATOM 2189 N N . GLN A 1 275 ? -3.041 -8.441 -10.153 1.00 94.31 275 GLN A N 1
ATOM 2190 C CA . GLN A 1 275 ? -4.170 -7.956 -9.385 1.00 94.31 275 GLN A CA 1
ATOM 2191 C C . GLN A 1 275 ? -3.767 -6.776 -8.506 1.00 94.31 275 GLN A C 1
ATOM 2193 O O . GLN A 1 275 ? -4.433 -5.742 -8.487 1.00 94.31 275 GLN A O 1
ATOM 2198 N N . TYR A 1 276 ? -2.649 -6.944 -7.804 1.00 95.38 276 TYR A N 1
ATOM 2199 C CA . TYR A 1 276 ? -2.038 -5.965 -6.914 1.00 95.38 276 TYR A CA 1
ATOM 2200 C C . TYR A 1 276 ? -0.573 -6.332 -6.658 1.00 95.38 276 TYR A C 1
AT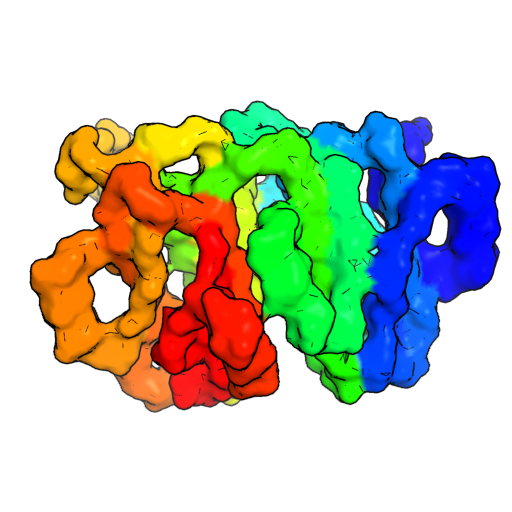OM 2202 O O . TYR A 1 276 ? -0.134 -7.462 -6.893 1.00 95.38 276 TYR A O 1
ATOM 2210 N N . PHE A 1 277 ? 0.192 -5.369 -6.150 1.00 97.50 277 PHE A N 1
ATOM 2211 C CA . PHE A 1 277 ? 1.554 -5.586 -5.675 1.00 97.50 277 PHE A CA 1
ATOM 2212 C C . PHE A 1 277 ? 1.799 -4.823 -4.372 1.00 97.50 277 PHE A C 1
ATOM 2214 O O . PHE A 1 277 ? 1.071 -3.891 -4.039 1.00 97.50 277 PHE A O 1
ATOM 2221 N N . THR A 1 278 ? 2.836 -5.217 -3.640 1.00 96.81 278 THR A N 1
ATOM 2222 C CA . THR A 1 278 ? 3.276 -4.546 -2.413 1.00 96.81 278 THR A CA 1
ATOM 2223 C C . THR A 1 278 ? 4.799 -4.547 -2.305 1.00 96.81 278 THR A C 1
ATOM 2225 O O . THR A 1 278 ? 5.468 -5.380 -2.925 1.00 96.81 278 THR A O 1
ATOM 2228 N N . LEU A 1 279 ? 5.344 -3.632 -1.497 1.00 96.69 279 LEU A N 1
ATOM 2229 C CA . LEU A 1 279 ? 6.762 -3.594 -1.140 1.00 96.69 279 LEU A CA 1
ATOM 2230 C C . LEU A 1 279 ? 7.038 -4.393 0.134 1.00 96.69 279 LEU A C 1
ATOM 2232 O O . LEU A 1 279 ? 6.493 -4.089 1.185 1.00 96.69 279 LEU A O 1
ATOM 2236 N N . LEU A 1 280 ? 7.889 -5.407 0.061 1.00 97.19 280 LEU A N 1
ATOM 2237 C CA . LEU A 1 280 ? 8.338 -6.177 1.217 1.00 97.19 280 LEU A CA 1
ATOM 2238 C C . LEU A 1 280 ? 9.587 -5.521 1.807 1.00 97.19 280 LEU A C 1
ATOM 2240 O O . LEU A 1 280 ? 10.595 -5.396 1.109 1.00 97.19 280 LEU A O 1
ATOM 2244 N N . VAL A 1 281 ? 9.519 -5.135 3.081 1.00 94.25 281 VAL A N 1
ATOM 2245 C CA . VAL A 1 281 ? 10.640 -4.539 3.813 1.00 94.25 281 VAL A CA 1
ATOM 2246 C C . VAL A 1 281 ? 11.483 -5.643 4.447 1.00 94.25 281 VAL A C 1
ATOM 2248 O O . VAL A 1 281 ? 10.995 -6.444 5.241 1.00 94.25 281 VAL A O 1
ATOM 2251 N N . GLY A 1 282 ? 12.759 -5.698 4.076 1.00 93.81 282 GLY A N 1
ATOM 2252 C CA . GLY A 1 282 ? 13.733 -6.636 4.619 1.00 93.81 282 GLY A CA 1
ATOM 2253 C C . GLY A 1 282 ? 13.661 -8.065 4.064 1.00 93.81 282 GLY A C 1
ATOM 2254 O O . GLY A 1 282 ? 12.773 -8.471 3.311 1.00 93.81 282 GLY A O 1
ATOM 2255 N N . GLU A 1 283 ? 14.661 -8.859 4.451 1.00 94.69 283 GLU A N 1
ATOM 2256 C CA . GLU A 1 283 ? 14.816 -10.256 4.026 1.00 94.69 283 GLU A CA 1
ATOM 2257 C C . GLU A 1 283 ? 13.774 -11.199 4.626 1.00 94.69 283 GLU A C 1
ATOM 2259 O O . GLU A 1 283 ? 13.460 -12.227 4.027 1.00 94.69 283 GLU A O 1
ATOM 2264 N N . GLU A 1 284 ? 13.262 -10.886 5.813 1.00 94.94 284 GLU A N 1
ATOM 2265 C CA . GLU A 1 284 ? 12.308 -11.743 6.509 1.00 94.94 284 GLU A CA 1
ATOM 2266 C C . GLU A 1 284 ? 10.995 -11.851 5.726 1.00 94.94 284 GLU A C 1
ATOM 2268 O O . GLU A 1 284 ? 10.583 -12.956 5.363 1.00 94.94 284 GLU A O 1
ATOM 2273 N N . ALA A 1 285 ? 10.410 -10.708 5.353 1.00 96.31 285 ALA A N 1
ATOM 2274 C CA . ALA A 1 285 ? 9.214 -10.658 4.520 1.00 96.31 285 ALA A CA 1
ATOM 2275 C C . ALA A 1 285 ? 9.440 -11.316 3.156 1.00 96.31 285 ALA A C 1
ATOM 2277 O O . ALA A 1 285 ? 8.626 -12.136 2.721 1.00 96.31 285 ALA A O 1
ATOM 2278 N N . ARG A 1 286 ? 10.583 -11.049 2.510 1.00 97.38 286 ARG A N 1
ATOM 2279 C CA . ARG A 1 286 ? 10.948 -11.706 1.245 1.00 97.38 286 ARG A CA 1
ATOM 2280 C C . ARG A 1 286 ? 10.922 -13.229 1.375 1.00 97.38 286 ARG A C 1
ATOM 2282 O O . ARG A 1 286 ? 10.277 -13.905 0.574 1.00 97.38 286 ARG A O 1
ATOM 2289 N N . LYS A 1 287 ? 11.597 -13.774 2.390 1.00 97.31 287 LYS A N 1
ATOM 2290 C CA . LYS A 1 287 ? 11.683 -15.223 2.624 1.00 97.31 287 LYS A CA 1
ATOM 2291 C C . LYS A 1 287 ? 10.322 -15.827 2.948 1.00 97.31 287 LYS A C 1
ATOM 2293 O O . LYS A 1 287 ? 10.010 -16.881 2.400 1.00 97.31 287 LYS A O 1
ATOM 2298 N N . ALA A 1 288 ? 9.509 -15.166 3.771 1.00 97.62 288 ALA A N 1
ATOM 2299 C CA . ALA A 1 288 ? 8.169 -15.635 4.116 1.00 97.62 288 ALA A CA 1
ATOM 2300 C C . ALA A 1 288 ? 7.273 -15.760 2.871 1.00 97.62 288 ALA A C 1
ATOM 2302 O O . ALA A 1 288 ? 6.659 -16.806 2.645 1.00 97.62 288 ALA A O 1
ATOM 2303 N N . TYR A 1 289 ? 7.256 -14.738 2.011 1.00 98.31 289 TYR A N 1
ATOM 2304 C CA . TYR A 1 289 ? 6.470 -14.755 0.774 1.00 98.31 289 TYR A CA 1
ATOM 2305 C C . TYR A 1 289 ? 6.995 -15.788 -0.232 1.00 98.31 289 TYR A C 1
ATOM 2307 O O . TYR A 1 289 ? 6.202 -16.530 -0.814 1.00 98.31 289 TYR A O 1
ATOM 2315 N N . MET A 1 290 ? 8.317 -15.892 -0.409 1.00 97.50 290 MET A N 1
ATOM 2316 C CA . MET A 1 290 ? 8.917 -16.894 -1.299 1.00 97.50 290 MET A CA 1
ATOM 2317 C C . MET A 1 290 ? 8.640 -18.325 -0.824 1.00 97.50 290 MET A C 1
ATOM 2319 O O . MET A 1 290 ? 8.238 -19.165 -1.627 1.00 97.50 290 MET A O 1
ATOM 2323 N N . ALA A 1 291 ? 8.793 -18.605 0.474 1.00 97.31 291 ALA A N 1
ATOM 2324 C CA . ALA A 1 291 ? 8.515 -19.921 1.054 1.00 97.31 291 ALA A CA 1
ATOM 2325 C C . ALA A 1 291 ? 7.039 -20.322 0.908 1.00 97.31 291 ALA A C 1
ATOM 2327 O O . ALA A 1 291 ? 6.721 -21.500 0.759 1.00 97.31 291 ALA A O 1
ATOM 2328 N N . ALA A 1 292 ? 6.137 -19.340 0.900 1.00 97.44 292 ALA A N 1
ATOM 2329 C CA . ALA A 1 292 ? 4.717 -19.546 0.657 1.00 97.44 292 ALA A CA 1
ATOM 2330 C C . ALA A 1 292 ? 4.345 -19.659 -0.836 1.00 97.44 292 ALA A C 1
ATOM 2332 O O . ALA A 1 292 ? 3.163 -19.861 -1.138 1.00 97.44 292 ALA A O 1
ATOM 2333 N N . GLY A 1 293 ? 5.305 -19.534 -1.759 1.00 97.00 293 GLY A N 1
ATOM 2334 C CA . GLY A 1 293 ? 5.086 -19.628 -3.204 1.00 97.00 293 GLY A CA 1
ATOM 2335 C C . GLY A 1 293 ? 4.457 -18.384 -3.840 1.00 97.00 293 GLY A C 1
ATOM 2336 O O . GLY A 1 293 ? 3.846 -18.499 -4.899 1.00 97.00 293 GLY A O 1
ATOM 2337 N N . CYS A 1 294 ? 4.556 -17.213 -3.204 1.00 97.56 294 CYS A N 1
ATOM 2338 C CA . CYS A 1 294 ? 4.122 -15.949 -3.807 1.00 97.56 294 CYS A CA 1
ATOM 2339 C C . CYS A 1 294 ? 5.085 -15.518 -4.928 1.00 97.56 294 CYS A C 1
ATOM 2341 O O . CYS A 1 294 ? 6.281 -15.817 -4.875 1.00 97.56 294 CYS A O 1
ATOM 2343 N N . ASN A 1 295 ? 4.600 -14.748 -5.910 1.00 97.56 295 ASN A N 1
ATOM 2344 C CA . ASN A 1 295 ? 5.493 -14.154 -6.904 1.00 97.56 295 ASN A CA 1
ATOM 2345 C C . ASN A 1 295 ? 6.262 -12.995 -6.266 1.00 97.56 295 ASN A C 1
ATOM 2347 O O . ASN A 1 295 ? 5.688 -11.946 -5.977 1.00 97.56 295 ASN A O 1
ATOM 2351 N N . VAL A 1 296 ? 7.565 -13.182 -6.073 1.00 98.19 296 VAL A N 1
ATOM 2352 C CA . VAL A 1 296 ? 8.466 -12.173 -5.510 1.00 98.19 296 VAL A CA 1
ATOM 2353 C C . VAL A 1 296 ? 9.542 -11.836 -6.535 1.00 98.19 296 VAL A C 1
ATOM 2355 O O . VAL A 1 296 ? 10.152 -12.723 -7.133 1.00 98.19 296 VAL A O 1
ATOM 2358 N N . VAL A 1 297 ? 9.776 -10.547 -6.761 1.00 97.50 297 VAL A N 1
ATOM 2359 C CA . VAL A 1 297 ? 10.908 -10.073 -7.556 1.00 97.50 297 VAL A CA 1
ATOM 2360 C C . VAL A 1 297 ? 12.163 -10.182 -6.696 1.00 97.50 297 VAL A C 1
ATOM 2362 O O . VAL A 1 297 ? 12.277 -9.516 -5.674 1.00 97.50 297 VAL A O 1
ATOM 2365 N N . GLU A 1 298 ? 13.106 -11.028 -7.112 1.00 92.94 298 GLU A N 1
ATOM 2366 C CA . GLU A 1 298 ? 14.300 -11.357 -6.317 1.00 92.94 298 GLU A CA 1
ATOM 2367 C C . GLU A 1 298 ? 15.256 -10.182 -6.099 1.00 92.94 298 GLU A C 1
ATOM 2369 O O . GLU A 1 298 ? 16.032 -10.184 -5.148 1.00 92.94 298 GLU A O 1
ATOM 2374 N N . LYS A 1 299 ? 15.234 -9.197 -6.996 1.00 93.38 299 LYS A N 1
ATOM 2375 C CA . LYS A 1 299 ? 16.154 -8.064 -6.950 1.00 93.38 299 LYS A CA 1
ATOM 2376 C C . LYS A 1 299 ? 15.682 -7.006 -5.967 1.00 93.38 299 LYS A C 1
ATOM 2378 O O . LYS A 1 299 ? 14.514 -6.622 -5.977 1.00 93.38 299 LYS A O 1
ATOM 2383 N N . ASN A 1 300 ? 16.639 -6.515 -5.188 1.00 91.25 300 ASN A N 1
ATOM 2384 C 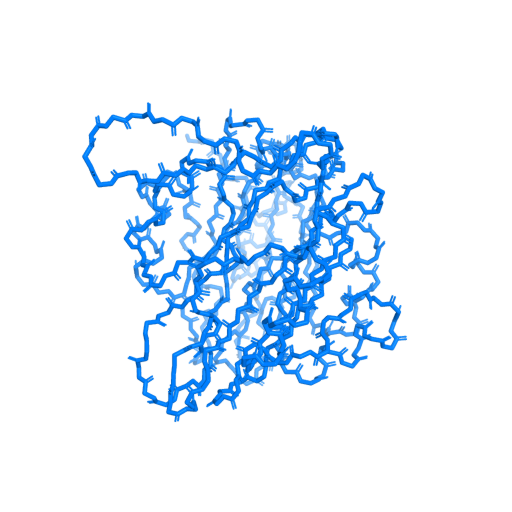CA . ASN A 1 300 ? 16.455 -5.435 -4.237 1.00 91.25 300 ASN A CA 1
ATOM 2385 C C . ASN A 1 300 ? 16.226 -4.099 -4.969 1.00 91.25 300 ASN A C 1
ATOM 2387 O O . ASN A 1 300 ? 16.943 -3.761 -5.913 1.00 91.25 300 ASN A O 1
ATOM 2391 N N . LEU A 1 301 ? 15.219 -3.352 -4.525 1.00 89.25 301 LEU A N 1
ATOM 2392 C CA . LEU A 1 301 ? 14.898 -2.007 -4.991 1.00 89.25 301 LEU A CA 1
ATOM 2393 C C . LEU A 1 301 ? 15.780 -0.922 -4.363 1.00 89.25 301 LEU A C 1
ATOM 2395 O O . LEU A 1 301 ? 15.877 0.168 -4.917 1.00 89.25 301 LEU A O 1
ATOM 2399 N N . ASN A 1 302 ? 16.412 -1.210 -3.225 1.00 85.56 302 ASN A N 1
ATOM 2400 C CA . ASN A 1 302 ? 17.142 -0.237 -2.424 1.00 85.56 302 ASN A CA 1
ATOM 2401 C C . ASN A 1 302 ? 18.507 -0.789 -1.990 1.00 85.56 302 ASN A C 1
ATOM 2403 O O . ASN A 1 302 ? 18.657 -1.410 -0.937 1.00 85.56 302 ASN A O 1
ATOM 2407 N N . ASN A 1 303 ? 19.518 -0.590 -2.837 1.00 76.12 303 ASN A N 1
ATOM 2408 C CA . ASN A 1 303 ? 20.827 -1.236 -2.693 1.00 76.12 303 ASN A CA 1
ATOM 2409 C C . ASN A 1 303 ? 21.738 -0.616 -1.620 1.00 76.12 303 ASN A C 1
ATOM 2411 O O . ASN A 1 303 ? 22.773 -1.205 -1.315 1.00 76.12 303 ASN A O 1
ATOM 2415 N N . CYS A 1 304 ? 21.385 0.545 -1.057 1.00 78.88 304 CYS A N 1
ATOM 2416 C CA . CYS A 1 304 ? 22.209 1.247 -0.065 1.00 78.88 304 CYS A CA 1
ATOM 2417 C C . CYS A 1 304 ? 21.450 1.683 1.196 1.00 78.88 304 CYS A C 1
ATOM 2419 O O . CYS A 1 304 ? 21.959 2.495 1.966 1.00 78.88 304 CYS A O 1
ATOM 2421 N N . GLY A 1 305 ? 20.239 1.163 1.385 1.00 85.19 305 GLY A N 1
ATOM 2422 C CA . GLY A 1 305 ? 19.409 1.384 2.563 1.00 85.19 305 GLY A CA 1
ATOM 2423 C C . GLY A 1 305 ? 18.795 0.072 3.041 1.00 85.19 305 GLY A C 1
ATOM 2424 O O . GLY A 1 305 ? 19.371 -1.004 2.863 1.00 85.19 305 GLY A O 1
ATOM 2425 N N . THR A 1 306 ? 17.607 0.152 3.632 1.00 89.56 306 THR A N 1
ATOM 2426 C CA . THR A 1 306 ? 16.840 -1.035 4.018 1.00 89.56 306 THR A CA 1
ATOM 2427 C C . THR A 1 306 ? 16.458 -1.828 2.763 1.00 89.56 306 THR A C 1
ATOM 2429 O O . THR A 1 306 ? 15.851 -1.242 1.863 1.00 89.56 306 THR A O 1
ATOM 2432 N N . PRO A 1 307 ? 16.765 -3.140 2.675 1.00 92.56 307 PRO A N 1
ATOM 2433 C CA . PRO A 1 307 ? 16.379 -3.954 1.527 1.00 92.56 307 PRO A CA 1
ATOM 2434 C C . PRO A 1 307 ? 14.870 -3.909 1.283 1.00 92.56 307 PRO A C 1
ATOM 2436 O O . PRO A 1 307 ? 14.082 -4.082 2.213 1.00 92.56 307 PRO A O 1
ATOM 2439 N N . LEU A 1 308 ? 14.476 -3.707 0.029 1.00 94.31 308 LEU A N 1
ATOM 2440 C CA . LEU A 1 308 ? 13.083 -3.619 -0.398 1.00 94.31 308 LEU A CA 1
ATOM 2441 C C . LEU A 1 308 ? 12.850 -4.531 -1.599 1.00 94.31 308 LEU A C 1
ATOM 2443 O O . LEU A 1 308 ? 13.601 -4.501 -2.572 1.00 94.31 308 LEU A O 1
ATOM 2447 N N . TYR A 1 309 ? 11.782 -5.317 -1.561 1.00 96.81 309 TYR A N 1
ATOM 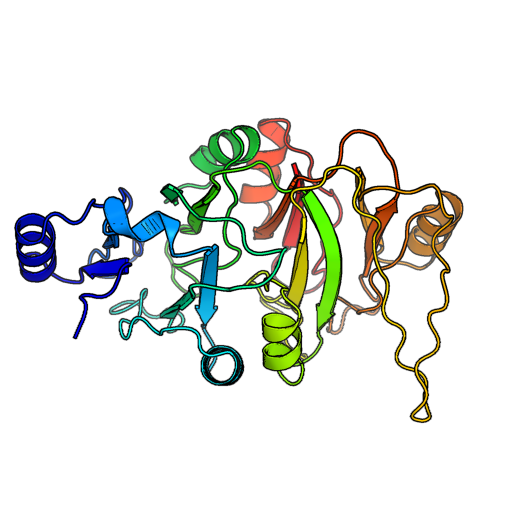2448 C CA . TYR A 1 309 ? 11.422 -6.257 -2.625 1.00 96.81 309 TYR A CA 1
ATOM 2449 C C . TYR A 1 309 ? 9.985 -6.037 -3.079 1.00 96.81 309 TYR A C 1
ATOM 2451 O O . TYR A 1 309 ? 9.194 -5.436 -2.365 1.00 96.81 309 TYR A O 1
ATOM 2459 N N . ILE A 1 310 ? 9.615 -6.543 -4.255 1.00 97.62 310 ILE A N 1
ATOM 2460 C CA . ILE A 1 310 ? 8.227 -6.487 -4.738 1.00 97.62 310 ILE A CA 1
ATOM 2461 C C . ILE A 1 310 ? 7.621 -7.881 -4.671 1.00 97.62 310 ILE A C 1
ATOM 2463 O O . ILE A 1 310 ? 8.184 -8.814 -5.244 1.00 97.62 310 ILE A O 1
ATOM 2467 N N . ALA A 1 311 ? 6.444 -8.006 -4.063 1.00 98.19 311 ALA A N 1
ATOM 2468 C CA . ALA A 1 311 ? 5.556 -9.147 -4.268 1.00 98.19 311 ALA A CA 1
ATOM 2469 C C . ALA A 1 311 ? 4.342 -8.729 -5.099 1.00 98.19 311 ALA A C 1
ATOM 2471 O O . ALA A 1 311 ? 3.839 -7.619 -4.934 1.00 98.19 311 ALA A O 1
ATOM 2472 N N . TYR A 1 312 ? 3.864 -9.609 -5.978 1.00 97.62 312 TYR A N 1
ATOM 2473 C CA . TYR A 1 312 ? 2.675 -9.368 -6.800 1.00 97.62 312 TYR A CA 1
ATOM 2474 C C . TYR A 1 312 ? 1.820 -10.631 -6.946 1.00 97.62 312 TYR A C 1
ATOM 2476 O O . TYR A 1 312 ? 2.330 -11.754 -6.877 1.00 97.62 312 TYR A O 1
ATOM 2484 N N . GLN A 1 313 ? 0.513 -10.444 -7.118 1.00 94.38 313 GLN A N 1
ATOM 2485 C CA . GLN A 1 313 ? -0.473 -11.518 -7.278 1.00 94.38 313 GLN A CA 1
ATOM 2486 C C . GLN A 1 313 ? -1.201 -11.398 -8.606 1.00 94.38 313 GLN A C 1
ATOM 2488 O O . GLN A 1 313 ? -1.391 -10.246 -9.043 1.00 94.38 313 GLN A O 1
#

pLDDT: mean 88.2, std 16.24, range [29.0, 98.69]

Radius of gyration: 19.36 Å; Cα contacts (8 Å, |Δi|>4): 719; chains: 1; bounding box: 49×43×56 Å

Mean predicted aligned error: 6.43 Å

Sequence (313 aa):
MSDAVIQISISPQDEEKFKNKHYTKVQGDLNSGTSGKPMLIWYKKESLSSINRIQFSFRPEMEAGLTAANFFKIDKNLNAGTDGDQIFLWYMSGTTEFDVSIVDLRVTISVTEEPGLFKSGWERLGCDLNRSTDGDPVYLWVKRNKQTYISDIRGSESFSLDTDNFNAGFFRVDEDTNLGVESAGASVFLWYQHTTDADAHGRRWHWGRGGHFKISICAPADASGMTALRVSCCDDDERDLKRKHFVKVDTNLHYGKCENAVYLWYKPGETSKIQYFTLLVGEEARKAYMAAGCNVVEKNLNNCGTPLYIAYQ

Organism: Astyanax mexicanus (NCBI:txid7994)

Nearest PDB structures (foldseek):
  8b6u-assembly1_A  TM=6.811E-01  e=1.620E-04  Pseudomonas monteilii
  8b6w-assembly1_A  TM=6.589E-01  e=2.456E-04  Pseudomonas monteilii
  8b6v-assembly1_A  TM=6.934E-01  e=2.215E-03  Pseudomonas monteilii
  2a42-assembly1_B  TM=1.868E-01  e=9.659E+00  Bos taurus

Foldseek 3Di:
DPDDFKAKDQDPVVVVVLVVVVWDWADDFLQAQFPGGGMTMTGDQVCQQLWQDKDKDLDPLLVVLCVLLVWDWHPDQSQPPFPFGRMIMTIDRDDDQLRFGFRDKHKDQDLLVPLVCQVVQKAWAADQSCHPGPGGGMIMITHTPAFKFWQDKAKDQASPCSNVCVVVAKDKRRDFLQAAAPPPGRGMIMITTIHRPLQAHNQDFDDDPDDDGDRDPPDPPAFRAWADKEKDFDPVRVVVCVVVVWDWRPDFSEDHPSPTTMTMTTHGHRPRGWRHKYKDWAPVSVCSNVVSVFDKHPDFSYPRGTTIIMTTD

Secondary structure (DSSP, 8-state):
-PPPSEEEESSHHHHHHHHHTTPEEPSS-TTTTSSSPP-EEEE-HHHHTT--EEEEESSHHHHHHHHHTTPEE----TTTTSSS---EEEEE---STT---EEEEEEESSTTTHHHHHHTTPEEPS--TTTTSSSPP-EEEEEESS--EEEEEEEESSGGGHHHHHHTTPEE-SS-TTTT-SS-PPP-EEEEEEES-TT----PPP--SSS-------S-TT--SEEEEEEESSHHHHHHHHHTT-EE-SS----SSS-S--EEEEEE-SSS----EEEEEHHHHHHHHHHTT-EEE-S-S-TTSS-EEEEE-